Protein AF-A0A815THP3-F1 (afdb_monomer)

Mean predicted aligned error: 9.18 Å

Sequence (277 aa):
RDEYNTSTGNPQQVTVQRGFWFSSHEQWKYLYLPYQDIDLQKRLFISGEKVRVHHSARNRIPGLYASVASDAKVGTYQVDYYSACGIQQIAFQPVEHESVITPYASFPVIMANESIGLAWYLNMLQGPAMQNMYGSTEATNVNGLTISPVITWDSKITTVVAMLSSHLINVTRQILTRDQTYQRFFNITEYEWSRVFGSKPLLGEDLVWSLPSVKIPRSPNGLPDFTQCRNALTTTSSTTTSSTSGSTQPISLSALHKPSYITISILLFALFMLLLK

Solvent-accessible surface area (backbone atoms only — not comparable to full-atom values): 15289 Å² total; per-residue (Å²): 115,36,58,42,64,77,41,97,80,78,56,53,41,30,37,26,71,54,25,60,26,43,21,35,68,79,52,54,63,64,45,49,45,64,52,66,78,39,66,71,50,35,53,32,50,42,35,41,39,31,49,53,36,34,51,21,30,74,70,58,36,28,43,36,34,27,54,41,60,29,49,30,47,89,99,52,88,57,55,57,76,41,64,37,9,41,41,58,83,39,24,75,43,81,51,81,44,86,56,52,26,26,43,29,29,25,23,60,29,30,63,67,39,48,71,57,13,48,50,39,26,48,41,34,43,70,22,50,43,19,34,43,91,85,42,70,32,33,22,28,30,54,70,23,66,40,39,14,96,52,84,54,60,71,41,42,48,48,33,56,48,29,77,44,18,74,60,46,20,50,52,42,47,53,51,30,51,75,68,68,43,39,67,57,54,50,52,53,53,52,50,63,45,37,75,72,53,60,85,50,84,76,39,49,76,81,62,67,80,42,62,74,68,41,66,34,42,81,54,98,89,42,46,66,48,41,93,85,30,61,73,78,89,71,74,83,84,81,81,84,80,89,79,91,79,94,75,91,73,77,85,67,78,73,82,72,77,62,85,47,70,65,58,55,52,52,50,50,49,53,49,53,63,60,71,75,110

InterPro domains:
  IPR058773 Endo-beta-1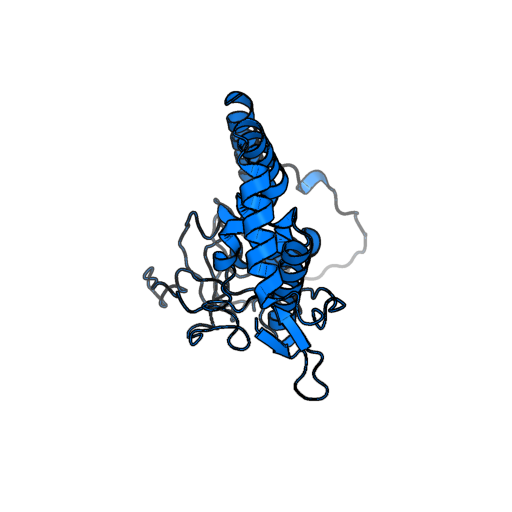,2-glucanase SGL [PF26157] (3-230)

Radius of gyration: 21.24 Å; Cα contacts (8 Å, |Δi|>4): 486; chains: 1; bounding box: 55×51×54 Å

Structure (mmCIF, N/CA/C/O backbone):
data_AF-A0A815THP3-F1
#
_entry.id   AF-A0A815THP3-F1
#
loop_
_atom_site.group_PDB
_atom_site.id
_atom_site.type_symbol
_atom_site.label_atom_id
_atom_site.label_alt_id
_atom_site.label_comp_id
_atom_site.label_asym_id
_atom_site.label_entity_id
_atom_site.label_seq_id
_atom_site.pdbx_PDB_ins_code
_atom_site.Cartn_x
_atom_site.Cartn_y
_atom_site.Cartn_z
_atom_site.occupancy
_atom_site.B_iso_or_equiv
_atom_site.auth_seq_id
_atom_site.auth_comp_id
_atom_site.auth_asym_id
_atom_site.auth_atom_id
_atom_site.pdbx_PDB_model_num
ATOM 1 N N . ARG A 1 1 ? -17.780 2.354 6.408 1.00 94.69 1 ARG A N 1
ATOM 2 C CA . ARG A 1 1 ? -17.592 0.911 6.650 1.00 94.69 1 ARG A CA 1
ATOM 3 C C . ARG A 1 1 ? -17.996 0.213 5.376 1.00 94.69 1 ARG A C 1
ATOM 5 O O . ARG A 1 1 ? -19.099 0.510 4.949 1.00 94.69 1 ARG A O 1
ATOM 12 N N . ASP A 1 2 ? -17.135 -0.648 4.847 1.00 96.00 2 ASP A N 1
ATOM 13 C CA . ASP A 1 2 ? -17.427 -1.513 3.700 1.00 96.00 2 ASP A CA 1
ATOM 14 C C . ASP A 1 2 ? -16.967 -2.942 4.007 1.00 96.00 2 ASP A C 1
ATOM 16 O O . ASP A 1 2 ? -16.212 -3.180 4.961 1.00 96.00 2 ASP A O 1
ATOM 20 N N . GLU A 1 3 ? -17.401 -3.883 3.175 1.00 95.75 3 GLU A N 1
ATOM 21 C CA . GLU A 1 3 ? -17.037 -5.288 3.247 1.00 95.75 3 GLU A CA 1
ATOM 22 C C . GLU A 1 3 ? -16.384 -5.765 1.937 1.00 95.75 3 GLU A C 1
ATOM 24 O O . GLU A 1 3 ? -16.947 -5.639 0.850 1.00 95.75 3 GLU A O 1
ATOM 29 N N . TYR A 1 4 ? -15.198 -6.364 2.046 1.00 96.00 4 TYR A N 1
ATOM 30 C CA . TYR A 1 4 ? -14.526 -7.050 0.942 1.00 96.00 4 TYR A CA 1
ATOM 31 C C . TYR A 1 4 ? -14.946 -8.524 0.896 1.00 96.00 4 TYR A C 1
ATOM 33 O O . TYR A 1 4 ? -14.837 -9.221 1.904 1.00 96.00 4 TYR A O 1
ATOM 41 N N . ASN A 1 5 ? -15.370 -9.032 -0.263 1.00 94.75 5 ASN A N 1
ATOM 42 C CA . ASN A 1 5 ? -15.741 -10.443 -0.436 1.00 94.75 5 ASN A CA 1
ATOM 43 C C . ASN A 1 5 ? -14.534 -11.265 -0.924 1.00 94.75 5 ASN A C 1
ATOM 45 O O . ASN A 1 5 ? -14.075 -11.113 -2.059 1.00 94.75 5 ASN A O 1
ATOM 49 N N . THR A 1 6 ? -14.054 -12.200 -0.102 1.00 87.94 6 THR A N 1
ATOM 50 C CA . THR A 1 6 ? -12.854 -13.013 -0.393 1.00 87.94 6 THR A CA 1
ATOM 51 C C . THR A 1 6 ? -13.058 -14.079 -1.469 1.00 87.94 6 THR A C 1
ATOM 53 O O . THR A 1 6 ? -12.077 -14.580 -2.017 1.00 87.94 6 THR A O 1
ATOM 56 N N . SER A 1 7 ? -14.303 -14.401 -1.837 1.00 80.44 7 SER A N 1
ATOM 57 C CA . SER A 1 7 ? -14.638 -15.323 -2.929 1.00 80.44 7 SER A CA 1
ATOM 58 C C . SER A 1 7 ? -15.890 -14.863 -3.694 1.00 80.44 7 SER A C 1
ATOM 60 O O . SER A 1 7 ? -16.647 -14.027 -3.208 1.00 80.44 7 SER A O 1
ATOM 62 N N . THR A 1 8 ? -16.091 -15.374 -4.913 1.00 58.56 8 THR A N 1
ATOM 63 C CA . THR A 1 8 ? -17.316 -15.167 -5.717 1.00 58.56 8 THR A CA 1
ATOM 64 C C . THR A 1 8 ? -18.402 -16.214 -5.433 1.00 58.56 8 THR A C 1
ATOM 66 O O . THR A 1 8 ? -19.498 -16.091 -5.964 1.00 58.56 8 THR A O 1
ATOM 69 N N . GLY A 1 9 ? -18.102 -17.244 -4.629 1.00 58.75 9 GLY A N 1
ATOM 70 C CA . GLY A 1 9 ? -18.991 -18.385 -4.381 1.00 58.75 9 GLY A CA 1
ATOM 71 C C . GLY A 1 9 ? -19.569 -18.390 -2.969 1.00 58.75 9 GLY A C 1
ATOM 72 O O . GLY A 1 9 ? -20.741 -18.087 -2.785 1.00 58.75 9 GLY A O 1
ATOM 73 N N . ASN A 1 10 ? -18.737 -18.716 -1.973 1.00 56.53 10 ASN A N 1
ATOM 74 C CA . ASN A 1 10 ? -19.106 -18.673 -0.555 1.00 56.53 10 ASN A CA 1
ATOM 75 C C . ASN A 1 10 ? -18.316 -17.526 0.108 1.00 56.53 10 ASN A C 1
ATOM 77 O O . ASN A 1 10 ? -17.178 -17.735 0.546 1.00 56.53 10 ASN A O 1
ATOM 81 N N . PRO A 1 11 ? -18.807 -16.276 0.029 1.00 68.38 11 PRO A N 1
ATOM 82 C CA . PRO A 1 11 ? -18.016 -15.105 0.380 1.00 68.38 11 PRO A CA 1
ATOM 83 C C . PRO A 1 11 ? -17.804 -15.039 1.894 1.00 68.38 11 PRO A C 1
ATOM 85 O O . PRO A 1 11 ? -18.738 -14.785 2.650 1.00 68.38 11 PRO A O 1
ATOM 88 N N . GLN A 1 12 ? -16.558 -15.203 2.342 1.00 86.31 12 GLN A N 1
ATOM 89 C CA . GLN A 1 12 ? -16.162 -14.650 3.633 1.00 86.31 12 GLN A CA 1
ATOM 90 C C . GLN A 1 12 ? -16.001 -13.144 3.424 1.00 86.31 12 GLN A C 1
ATOM 92 O O . GLN A 1 12 ? -15.306 -12.697 2.508 1.00 86.31 12 GLN A O 1
ATOM 97 N N . GLN A 1 13 ? -16.709 -12.361 4.227 1.00 94.94 13 GLN A N 1
ATOM 98 C CA . GLN A 1 13 ? -16.640 -10.908 4.175 1.00 94.94 13 GLN A CA 1
ATOM 99 C C . GLN A 1 13 ? -15.583 -10.418 5.154 1.00 94.94 13 GLN A C 1
ATOM 101 O O . GLN A 1 13 ? -15.524 -10.900 6.283 1.00 94.94 13 GLN A O 1
ATOM 106 N N . VAL A 1 14 ? -14.777 -9.447 4.737 1.00 97.25 14 VAL A N 1
ATOM 107 C CA . VAL A 1 14 ? -13.814 -8.771 5.609 1.00 97.25 14 VAL A CA 1
ATOM 108 C C . VAL A 1 14 ? -14.233 -7.324 5.773 1.00 97.25 14 VAL A C 1
ATOM 110 O O . VAL A 1 14 ? -14.359 -6.596 4.790 1.00 97.25 14 VAL A O 1
ATOM 113 N N . THR A 1 15 ? -14.466 -6.900 7.011 1.00 98.19 15 THR A N 1
ATOM 114 C CA . THR A 1 15 ? -14.832 -5.513 7.309 1.00 98.19 15 THR A CA 1
ATOM 115 C C . THR A 1 15 ? -13.609 -4.603 7.236 1.00 98.19 15 THR A C 1
ATOM 117 O O . THR A 1 15 ? -12.600 -4.863 7.888 1.00 98.19 15 THR A O 1
ATOM 120 N N . VAL A 1 16 ? -13.718 -3.496 6.496 1.00 98.25 16 VAL A N 1
ATOM 121 C CA . VAL A 1 16 ? -12.630 -2.523 6.310 1.00 98.25 16 VAL A CA 1
ATOM 122 C C . VAL A 1 16 ? -13.114 -1.068 6.391 1.00 98.25 16 VAL A C 1
ATOM 124 O O . VAL A 1 16 ? -14.311 -0.759 6.295 1.00 98.25 16 VAL A O 1
ATOM 127 N N . GLN A 1 17 ? -12.166 -0.136 6.544 1.00 98.31 17 GLN A N 1
ATOM 128 C CA . GLN A 1 17 ? -12.407 1.271 6.220 1.00 98.31 17 GLN A CA 1
ATOM 129 C C . GLN A 1 17 ? -12.530 1.402 4.697 1.00 98.31 17 GLN A C 1
ATOM 131 O O . GLN A 1 17 ? -11.568 1.122 3.992 1.00 98.31 17 GLN A O 1
ATOM 136 N N . ARG A 1 18 ? -13.686 1.859 4.194 1.00 98.44 18 ARG A N 1
ATOM 137 C CA . ARG A 1 18 ? -13.828 2.232 2.779 1.00 98.44 18 ARG A CA 1
ATOM 138 C C . ARG A 1 18 ? -12.774 3.283 2.424 1.00 98.44 18 ARG A C 1
ATOM 140 O O . ARG A 1 18 ? -12.666 4.290 3.131 1.00 98.44 18 ARG A O 1
ATOM 147 N N . GLY A 1 19 ? -12.018 3.032 1.362 1.00 98.50 19 GLY A N 1
ATOM 148 C CA . GLY A 1 19 ? -11.039 3.972 0.828 1.00 98.50 19 GLY A CA 1
ATOM 149 C C . GLY A 1 19 ? -11.670 4.955 -0.151 1.00 98.50 19 GLY A C 1
ATOM 150 O O . GLY A 1 19 ? -12.814 4.782 -0.571 1.00 98.50 19 GLY A O 1
ATOM 151 N N . PHE A 1 20 ? -10.925 5.982 -0.545 1.00 98.50 20 PHE A N 1
ATOM 152 C CA . PHE A 1 20 ? -11.294 6.804 -1.693 1.00 98.50 20 PHE A CA 1
ATOM 153 C C . PHE A 1 20 ? -11.140 5.976 -2.974 1.00 98.50 20 PHE A C 1
ATOM 155 O O . PHE A 1 20 ? -12.144 5.654 -3.598 1.00 98.50 20 PHE A O 1
ATOM 162 N N . TRP A 1 21 ? -9.929 5.493 -3.254 1.00 98.69 21 TRP A N 1
ATOM 163 C CA . TRP A 1 21 ? -9.656 4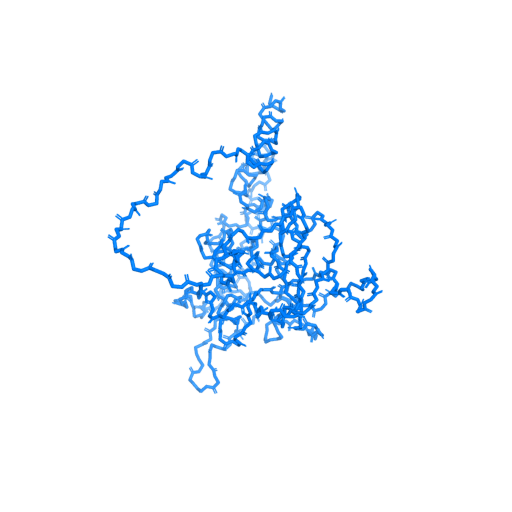.386 -4.182 1.00 98.69 21 TRP A CA 1
ATOM 164 C C . TRP A 1 21 ? -9.187 3.123 -3.457 1.00 98.69 21 TRP A C 1
ATOM 166 O O . TRP A 1 21 ? -9.027 2.075 -4.074 1.00 98.69 21 TRP A O 1
ATOM 176 N N . PHE A 1 22 ? -8.959 3.214 -2.142 1.00 98.75 22 PHE A N 1
ATOM 177 C CA . PHE A 1 22 ? -8.227 2.220 -1.358 1.00 98.75 22 PHE A CA 1
ATOM 178 C C . PHE A 1 22 ? -6.743 2.124 -1.767 1.00 98.75 22 PHE A C 1
ATOM 180 O O . PHE A 1 22 ? -6.074 1.105 -1.567 1.00 98.75 22 PHE A O 1
ATOM 187 N N . SER A 1 23 ? -6.207 3.223 -2.304 1.00 98.81 23 SER A N 1
ATOM 188 C CA . SER A 1 23 ? -4.777 3.401 -2.551 1.00 98.81 23 SER A CA 1
ATOM 189 C C . SER A 1 23 ? -4.000 3.279 -1.238 1.00 98.81 23 SER A C 1
ATOM 191 O O . SER A 1 23 ? -4.446 3.771 -0.197 1.00 98.81 23 SER A O 1
ATOM 193 N N . SER A 1 24 ? -2.808 2.674 -1.263 1.00 98.81 24 SER A N 1
ATOM 194 C CA . SER A 1 24 ? -1.974 2.592 -0.055 1.00 98.81 24 SER A CA 1
ATOM 195 C C . SER A 1 24 ? -1.646 3.968 0.534 1.00 98.81 24 SER A C 1
ATOM 197 O O . SER A 1 24 ? -1.557 4.078 1.755 1.00 98.81 24 SER A O 1
ATOM 199 N N . HIS A 1 25 ? -1.541 5.029 -0.284 1.00 98.12 25 HIS A N 1
ATOM 200 C CA . HIS A 1 25 ? -1.255 6.390 0.204 1.00 98.12 25 HIS A CA 1
ATOM 201 C C . HIS A 1 25 ? -2.302 6.893 1.215 1.00 98.12 25 HIS A C 1
ATOM 203 O O . HIS A 1 25 ? -1.993 7.711 2.075 1.00 98.12 25 HIS A O 1
ATOM 209 N N . GLU A 1 26 ? -3.532 6.375 1.178 1.00 98.69 26 GLU A N 1
ATOM 210 C CA . GLU A 1 26 ? -4.608 6.783 2.089 1.00 98.69 26 GLU A CA 1
ATOM 211 C C . GLU A 1 26 ? -4.338 6.361 3.548 1.00 98.69 26 GLU A C 1
ATOM 213 O O . GLU A 1 26 ? -4.981 6.846 4.481 1.00 98.69 26 GLU A O 1
ATOM 218 N N . GLN A 1 27 ? -3.352 5.482 3.763 1.00 98.44 27 GLN A N 1
ATOM 219 C CA . GLN A 1 27 ? -2.921 5.022 5.082 1.00 98.44 27 GLN A CA 1
ATOM 220 C C . GLN A 1 27 ? -1.842 5.915 5.721 1.00 98.44 27 GLN A C 1
ATOM 222 O O . GLN A 1 27 ? -1.378 5.623 6.823 1.00 98.44 27 GLN A O 1
ATOM 227 N N . TRP A 1 28 ? -1.454 7.026 5.085 1.00 97.69 28 TRP A N 1
ATOM 228 C CA . TRP A 1 28 ? -0.342 7.876 5.536 1.00 97.69 28 TRP A CA 1
ATOM 229 C C . TRP A 1 28 ? -0.469 8.349 6.991 1.00 97.69 28 TRP A C 1
ATOM 231 O O . TRP A 1 28 ? 0.523 8.439 7.712 1.00 97.69 28 TRP A O 1
ATOM 241 N N . LYS A 1 29 ? -1.695 8.593 7.474 1.00 96.56 29 LYS A N 1
ATOM 242 C CA . LYS A 1 29 ? -1.955 9.031 8.860 1.00 96.56 29 LYS A CA 1
ATOM 243 C C . LYS A 1 29 ? -1.341 8.102 9.919 1.00 96.56 29 LYS A C 1
ATOM 245 O O . LYS A 1 29 ? -0.955 8.573 10.989 1.00 96.56 29 LYS A O 1
ATOM 250 N N . TYR A 1 30 ? -1.227 6.803 9.620 1.00 97.50 30 TYR A N 1
ATOM 251 C CA . TYR A 1 30 ? -0.670 5.811 10.537 1.00 97.50 30 TYR A CA 1
ATOM 252 C C . TYR A 1 30 ? 0.853 5.944 10.698 1.00 97.50 30 TYR A C 1
ATOM 254 O O . TYR A 1 30 ? 1.390 5.388 11.649 1.00 97.50 30 TYR A O 1
ATOM 262 N N . LEU A 1 31 ? 1.552 6.681 9.821 1.00 96.81 31 LEU A N 1
ATOM 263 C CA . LEU A 1 31 ? 3.003 6.902 9.913 1.00 96.81 31 LEU A CA 1
ATOM 264 C C . LEU A 1 31 ? 3.397 7.835 11.061 1.00 96.81 31 LEU A C 1
ATOM 266 O O . LEU A 1 31 ? 4.509 7.725 11.576 1.00 96.81 31 LEU A O 1
ATOM 270 N N . TYR A 1 32 ? 2.510 8.755 11.451 1.00 93.62 32 TYR A N 1
ATOM 271 C CA . TYR A 1 32 ? 2.873 9.850 12.353 1.00 93.62 32 TYR A CA 1
ATOM 272 C C . TYR A 1 32 ? 2.102 9.856 13.659 1.00 93.62 32 TYR A C 1
ATOM 274 O O . TYR A 1 32 ? 2.681 10.172 14.693 1.00 93.62 32 TYR A O 1
ATOM 282 N N . LEU A 1 33 ? 0.809 9.535 13.629 1.00 97.19 33 LEU A N 1
ATOM 283 C CA . LEU A 1 33 ? -0.044 9.598 14.812 1.00 97.19 33 LEU A CA 1
ATOM 284 C C . LEU A 1 33 ? -0.276 8.198 15.395 1.00 97.19 33 LEU A C 1
ATOM 286 O O . LEU A 1 33 ? -0.348 7.226 14.638 1.00 97.19 33 LEU A O 1
ATOM 290 N N . PRO A 1 34 ? -0.455 8.079 16.725 1.00 97.75 34 PRO A N 1
ATOM 291 C CA . PRO A 1 34 ? -0.604 6.797 17.410 1.00 97.75 34 PRO A CA 1
ATOM 292 C C . PRO A 1 34 ? -1.997 6.168 17.223 1.00 97.75 34 PRO A C 1
ATOM 294 O O . PRO A 1 34 ? -2.610 5.685 18.167 1.00 97.75 34 PRO A O 1
ATOM 297 N N . TYR A 1 35 ? -2.522 6.136 15.993 1.00 98.31 35 TYR A N 1
ATOM 298 C CA . TYR A 1 35 ? -3.818 5.519 15.685 1.00 98.31 35 TYR A CA 1
ATOM 299 C C . TYR A 1 35 ? -3.870 4.044 16.097 1.00 98.31 35 TYR A C 1
ATOM 301 O O . TYR A 1 35 ? -4.918 3.573 16.517 1.00 98.31 35 TYR A O 1
ATOM 309 N N . GLN A 1 36 ? -2.749 3.322 16.002 1.00 97.19 36 GLN A N 1
ATOM 310 C CA . GLN A 1 36 ? -2.677 1.903 16.368 1.00 97.19 36 GLN A CA 1
ATOM 311 C C . GLN A 1 36 ? -2.673 1.645 17.886 1.00 97.19 36 GLN A C 1
ATOM 313 O O . GLN A 1 36 ? -2.744 0.484 18.286 1.00 97.19 36 GLN A O 1
ATOM 318 N N . ASP A 1 37 ? -2.625 2.687 18.725 1.00 97.88 37 ASP A N 1
ATOM 319 C CA . ASP A 1 37 ? -2.808 2.543 20.177 1.00 97.88 37 ASP A CA 1
ATOM 320 C C . ASP A 1 37 ? -4.281 2.248 20.528 1.00 97.88 37 ASP A C 1
ATOM 322 O O . ASP A 1 37 ? -4.577 1.766 21.617 1.00 97.88 37 ASP A O 1
ATOM 326 N N . ILE A 1 38 ? -5.207 2.497 19.594 1.00 98.44 38 ILE A N 1
ATOM 327 C CA . ILE A 1 38 ? -6.639 2.207 19.724 1.00 98.44 38 ILE A CA 1
ATOM 328 C C . ILE A 1 38 ? -6.919 0.842 19.082 1.00 98.44 38 ILE A C 1
ATOM 330 O O . ILE A 1 38 ? -6.719 0.666 17.879 1.00 98.44 38 ILE A O 1
ATOM 334 N N . ASP A 1 39 ? -7.423 -0.123 19.858 1.00 98.06 39 ASP A N 1
ATOM 335 C CA . ASP A 1 39 ? -7.606 -1.517 19.408 1.00 98.06 39 ASP A CA 1
ATOM 336 C C . ASP A 1 39 ? -8.436 -1.626 18.117 1.00 98.06 39 ASP A C 1
ATOM 338 O O . ASP A 1 39 ? -8.015 -2.246 17.137 1.00 98.06 39 ASP A O 1
ATOM 342 N N . LEU A 1 40 ? -9.577 -0.932 18.071 1.00 98.00 40 LEU A N 1
ATOM 343 C CA . LEU A 1 40 ? -10.467 -0.920 16.910 1.00 98.00 40 LEU A CA 1
ATOM 344 C C . LEU A 1 40 ? -9.761 -0.424 15.636 1.00 98.00 40 LEU A C 1
ATOM 346 O O . LEU A 1 40 ? -9.930 -1.004 14.564 1.00 98.00 40 LEU A O 1
ATOM 350 N N . GLN A 1 41 ? -8.942 0.625 15.748 1.00 98.19 41 GLN A N 1
ATOM 351 C CA . GLN A 1 41 ? -8.157 1.149 14.627 1.00 98.19 41 GLN A CA 1
ATOM 352 C C . GLN A 1 41 ? -7.128 0.145 14.146 1.00 98.19 41 GLN A C 1
ATOM 354 O O . GLN A 1 41 ? -7.006 -0.084 12.946 1.00 98.19 41 GLN A O 1
ATOM 359 N N . LYS A 1 42 ? -6.386 -0.446 15.084 1.00 98.25 42 LYS A N 1
ATOM 360 C CA . LYS A 1 42 ? -5.348 -1.426 14.785 1.00 98.25 42 LYS A CA 1
ATOM 361 C C . LYS A 1 42 ? -5.932 -2.625 14.040 1.00 98.25 42 LYS A C 1
ATOM 363 O O . LYS A 1 42 ? -5.383 -3.038 13.022 1.00 98.25 42 LYS A O 1
ATOM 368 N N . ARG A 1 43 ? -7.075 -3.139 14.498 1.00 98.38 43 ARG A N 1
ATOM 369 C CA . ARG A 1 43 ? -7.787 -4.262 13.870 1.00 98.38 43 ARG A CA 1
ATOM 370 C C . ARG A 1 43 ? -8.302 -3.927 12.473 1.00 98.38 43 ARG A C 1
ATOM 372 O O . ARG A 1 43 ? -8.118 -4.724 11.552 1.00 98.38 43 ARG A O 1
ATOM 379 N N . LEU A 1 44 ? -8.886 -2.742 12.284 1.00 98.25 44 LEU A N 1
ATOM 380 C CA . LEU A 1 44 ? -9.362 -2.281 10.973 1.00 98.25 44 LEU A CA 1
ATOM 381 C C . LEU A 1 44 ? -8.214 -2.036 9.989 1.00 98.25 44 LEU A C 1
ATOM 383 O O . LEU A 1 44 ? -8.324 -2.425 8.828 1.00 98.25 44 LEU A O 1
ATOM 387 N N . PHE A 1 45 ? -7.111 -1.450 10.457 1.00 98.62 45 PHE A N 1
ATOM 388 C CA . PHE A 1 45 ? -5.897 -1.261 9.668 1.00 98.62 45 PHE A CA 1
ATOM 389 C C . PHE A 1 45 ? -5.329 -2.610 9.211 1.00 98.62 45 PHE A C 1
ATOM 391 O O . PHE A 1 45 ? -5.192 -2.844 8.014 1.00 98.62 45 PHE A O 1
ATOM 398 N N . ILE A 1 46 ? -5.114 -3.551 10.139 1.00 98.69 46 ILE A N 1
ATOM 399 C CA . ILE A 1 46 ? -4.629 -4.903 9.818 1.00 98.69 46 ILE A CA 1
ATOM 400 C C . ILE A 1 46 ? -5.567 -5.621 8.839 1.00 98.69 46 ILE A C 1
ATOM 402 O O . ILE A 1 46 ? -5.097 -6.247 7.891 1.00 98.69 46 ILE A O 1
ATOM 406 N N . SER A 1 47 ? -6.884 -5.525 9.037 1.00 98.31 47 SER A N 1
ATOM 407 C CA . SER A 1 47 ? -7.869 -6.140 8.138 1.00 98.31 47 SER A CA 1
ATOM 408 C C . SER A 1 47 ? -7.793 -5.550 6.728 1.00 98.31 47 SER A C 1
ATOM 410 O O . SER A 1 47 ? -7.796 -6.298 5.750 1.00 98.31 47 SER A O 1
ATOM 412 N N . GLY A 1 48 ? -7.644 -4.227 6.613 1.00 98.56 48 GLY A N 1
ATOM 413 C CA . GLY A 1 48 ? -7.437 -3.550 5.333 1.00 98.56 48 GLY A CA 1
ATOM 414 C C . GLY A 1 48 ? -6.172 -4.018 4.611 1.00 98.56 48 GLY A C 1
ATOM 415 O O . GLY A 1 48 ? -6.212 -4.305 3.415 1.00 98.56 48 GLY A O 1
ATOM 416 N N . GLU A 1 49 ? -5.071 -4.191 5.339 1.00 98.81 49 GLU A N 1
ATOM 417 C CA . GLU A 1 49 ? -3.804 -4.637 4.755 1.00 98.81 49 GLU A CA 1
ATOM 418 C C . GLU A 1 49 ? -3.806 -6.124 4.378 1.00 98.81 49 GLU A C 1
ATOM 420 O O . GLU A 1 49 ? -3.250 -6.495 3.342 1.00 98.81 49 GLU A O 1
ATOM 425 N N . LYS A 1 50 ? -4.509 -6.975 5.137 1.00 98.69 50 LYS A N 1
ATOM 426 C CA . LYS A 1 50 ? -4.788 -8.363 4.735 1.00 98.69 50 LYS A CA 1
ATOM 427 C C . LYS A 1 50 ? -5.580 -8.408 3.431 1.00 98.69 50 LYS A C 1
ATOM 429 O O . LYS A 1 50 ? -5.217 -9.161 2.529 1.00 98.69 50 LYS A O 1
ATOM 434 N N . VAL A 1 51 ? -6.622 -7.583 3.309 1.00 98.56 51 VAL A N 1
ATOM 435 C CA . VAL A 1 51 ? -7.405 -7.462 2.072 1.00 98.56 51 VAL A CA 1
ATOM 436 C C . VAL A 1 51 ? -6.535 -6.982 0.915 1.00 98.56 51 VAL A C 1
ATOM 438 O O . VAL A 1 51 ? -6.614 -7.566 -0.163 1.00 98.56 51 VAL A O 1
ATOM 441 N N . ARG A 1 52 ? -5.657 -5.993 1.134 1.00 98.75 52 ARG A N 1
ATOM 442 C CA . ARG A 1 52 ? -4.748 -5.465 0.107 1.00 98.75 52 ARG A CA 1
ATOM 443 C C . ARG A 1 52 ? -3.901 -6.564 -0.528 1.00 98.75 52 ARG A C 1
ATOM 445 O O . ARG A 1 52 ? -3.911 -6.731 -1.745 1.00 98.75 52 ARG A O 1
ATOM 452 N N . VAL A 1 53 ? -3.206 -7.350 0.294 1.00 98.81 53 VAL A N 1
ATOM 453 C CA . VAL A 1 53 ? -2.344 -8.427 -0.216 1.00 98.81 53 VAL A CA 1
ATOM 454 C C . VAL A 1 53 ? -3.142 -9.611 -0.754 1.00 98.81 53 VAL A C 1
ATOM 456 O O . VAL A 1 53 ? -2.737 -10.237 -1.733 1.00 98.81 53 VAL A O 1
ATOM 459 N N . HIS A 1 54 ? -4.290 -9.918 -0.146 1.00 98.38 54 HIS A N 1
ATOM 460 C CA . HIS A 1 54 ? -5.161 -10.995 -0.601 1.00 98.38 54 HIS A CA 1
ATOM 461 C C . HIS A 1 54 ? -5.754 -10.693 -1.979 1.00 98.38 54 HIS A C 1
ATOM 463 O O . HIS A 1 54 ? -5.779 -11.569 -2.843 1.00 98.38 54 HIS A O 1
ATOM 469 N N . HI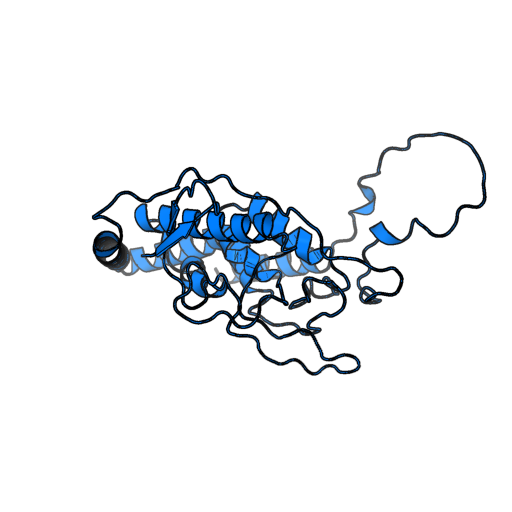S A 1 55 ? -6.183 -9.451 -2.207 1.00 98.06 55 HIS A N 1
ATOM 470 C CA . HIS A 1 55 ? -6.691 -8.991 -3.492 1.00 98.06 55 HIS A CA 1
ATOM 471 C C . HIS A 1 55 ? -5.656 -9.191 -4.602 1.00 98.06 55 HIS A C 1
ATOM 473 O O . HIS A 1 55 ? -5.953 -9.851 -5.600 1.00 98.06 55 HIS A O 1
ATOM 479 N N . SER A 1 56 ? -4.425 -8.709 -4.406 1.00 98.69 56 SER A N 1
ATOM 480 C CA . SER A 1 56 ? -3.364 -8.886 -5.400 1.00 98.69 56 SER A CA 1
ATOM 481 C C . SER A 1 56 ? -3.011 -10.354 -5.627 1.00 98.69 56 SER A C 1
ATOM 483 O O . SER A 1 56 ? -2.906 -10.793 -6.772 1.00 98.69 56 SER A O 1
ATOM 485 N N . ALA A 1 57 ? -2.891 -11.153 -4.561 1.00 98.31 57 ALA A N 1
ATOM 486 C CA . ALA A 1 57 ? -2.579 -12.575 -4.688 1.00 98.31 57 ALA A CA 1
ATOM 487 C C . ALA A 1 57 ? -3.659 -13.340 -5.469 1.00 98.31 57 ALA A C 1
ATOM 489 O O . ALA A 1 57 ? -3.337 -14.121 -6.370 1.00 98.31 57 ALA A O 1
ATOM 490 N N . ARG A 1 58 ? -4.936 -13.095 -5.154 1.00 96.00 58 ARG A N 1
ATOM 491 C CA . ARG A 1 58 ? -6.085 -13.748 -5.790 1.00 96.00 58 ARG A CA 1
ATOM 492 C C . ARG A 1 58 ? -6.213 -13.379 -7.264 1.00 96.00 58 ARG A C 1
ATOM 494 O O . ARG A 1 58 ? -6.438 -14.260 -8.089 1.00 96.00 58 ARG A O 1
ATOM 501 N N . ASN A 1 59 ? -6.047 -12.102 -7.591 1.00 97.19 59 ASN A N 1
ATOM 502 C CA . ASN A 1 59 ? -6.182 -11.601 -8.958 1.00 97.19 59 ASN A CA 1
ATOM 503 C C . ASN A 1 59 ? -4.889 -11.732 -9.777 1.00 97.19 59 ASN A C 1
ATOM 505 O O . ASN A 1 59 ? -4.829 -11.254 -10.904 1.00 97.19 59 ASN A O 1
ATOM 509 N N . ARG A 1 60 ? -3.864 -12.412 -9.237 1.00 97.81 60 ARG A N 1
ATOM 510 C CA . ARG A 1 60 ? -2.562 -12.616 -9.893 1.00 97.81 60 ARG A CA 1
ATOM 511 C C . ARG A 1 60 ? -1.918 -11.289 -10.317 1.00 97.81 60 ARG A C 1
ATOM 513 O O . ARG A 1 60 ? -1.362 -11.183 -11.408 1.00 97.81 60 ARG A O 1
ATOM 520 N N . ILE A 1 61 ? -1.975 -10.292 -9.439 1.00 98.62 61 ILE A N 1
ATOM 521 C CA . ILE A 1 61 ? -1.303 -9.003 -9.610 1.00 98.62 61 ILE A CA 1
ATOM 522 C C . ILE A 1 61 ? 0.082 -9.113 -8.952 1.00 98.62 61 ILE A C 1
ATOM 524 O O . ILE A 1 61 ? 0.165 -9.423 -7.761 1.00 98.62 61 ILE A O 1
ATOM 528 N N . PRO A 1 62 ? 1.190 -8.861 -9.675 1.00 98.62 62 PRO A N 1
ATOM 529 C CA . PRO A 1 62 ? 2.549 -9.046 -9.155 1.00 98.62 62 PRO A CA 1
ATOM 530 C C . PRO A 1 62 ? 3.037 -7.895 -8.255 1.00 98.62 62 PRO A C 1
ATOM 532 O O . PRO A 1 62 ? 4.237 -7.725 -8.041 1.00 98.62 62 PRO A O 1
ATOM 535 N N . GLY A 1 63 ? 2.122 -7.098 -7.711 1.00 98.75 63 GLY A N 1
ATOM 536 C CA . GLY A 1 63 ? 2.421 -5.956 -6.860 1.00 98.75 63 GLY A CA 1
ATOM 537 C C . GLY A 1 63 ? 1.176 -5.408 -6.180 1.00 98.75 63 GLY A C 1
ATOM 538 O O . GLY A 1 63 ? 0.146 -6.078 -6.111 1.00 98.75 63 GLY A O 1
ATOM 539 N N . LEU A 1 64 ? 1.289 -4.189 -5.665 1.00 98.88 64 LEU A N 1
ATOM 540 C CA . LEU A 1 64 ? 0.233 -3.507 -4.923 1.00 98.88 64 LEU A CA 1
ATOM 541 C C . LEU A 1 64 ? -0.044 -2.131 -5.549 1.00 98.88 64 LEU A C 1
ATOM 543 O O . LEU A 1 64 ? 0.835 -1.542 -6.187 1.00 98.88 64 LEU A O 1
ATOM 547 N N . TYR A 1 65 ? -1.263 -1.629 -5.352 1.00 98.88 65 TYR A N 1
ATOM 548 C CA . TYR A 1 65 ? -1.728 -0.374 -5.938 1.00 98.88 65 TYR A CA 1
ATOM 549 C C . TYR A 1 65 ? -1.624 0.806 -4.981 1.00 98.88 65 TYR A C 1
ATOM 551 O O . TYR A 1 65 ? -1.998 0.723 -3.807 1.00 98.88 65 TYR A O 1
ATOM 559 N N . ALA A 1 66 ? -1.177 1.929 -5.530 1.00 98.75 66 ALA A N 1
ATOM 560 C CA . ALA A 1 66 ? -1.292 3.242 -4.928 1.00 98.75 66 ALA A CA 1
ATOM 561 C C . ALA A 1 66 ? -1.159 4.318 -6.014 1.00 98.75 66 ALA A C 1
ATOM 563 O O . ALA A 1 66 ? -0.643 4.036 -7.097 1.00 98.75 66 ALA A O 1
ATOM 564 N N . SER A 1 67 ? -1.625 5.533 -5.732 1.00 98.56 67 SER A N 1
ATOM 565 C CA . SER A 1 67 ? -1.495 6.675 -6.649 1.00 98.56 67 SER A CA 1
ATOM 566 C C . SER A 1 67 ? -0.028 6.940 -6.988 1.00 98.56 67 SER A C 1
ATOM 568 O O . SER A 1 67 ? 0.807 6.997 -6.086 1.00 98.56 67 SER A O 1
ATOM 570 N N . VAL A 1 68 ? 0.318 7.059 -8.265 1.00 98.19 68 VAL A N 1
ATOM 571 C CA . VAL A 1 68 ? 1.724 7.032 -8.691 1.00 98.19 68 VAL A CA 1
ATOM 572 C C . VAL A 1 68 ? 1.908 7.674 -10.063 1.00 98.19 68 VAL A C 1
ATOM 574 O O . VAL A 1 68 ? 0.948 7.793 -10.823 1.00 98.19 68 VAL A O 1
ATOM 577 N N . ALA A 1 69 ? 3.132 8.074 -10.412 1.00 97.50 69 ALA A N 1
ATOM 578 C CA . ALA A 1 69 ? 3.427 8.401 -11.805 1.00 97.50 69 ALA A CA 1
ATOM 579 C C . ALA A 1 69 ? 3.262 7.155 -12.698 1.00 97.50 69 ALA A C 1
ATOM 581 O O . ALA A 1 69 ? 3.692 6.054 -12.340 1.00 97.50 69 ALA A O 1
ATOM 582 N N . SER A 1 70 ? 2.639 7.328 -13.864 1.00 95.25 70 SER A N 1
ATOM 583 C CA . SER A 1 70 ? 2.415 6.254 -14.831 1.00 95.25 70 SER A CA 1
ATOM 584 C C . SER A 1 70 ? 3.737 5.675 -15.324 1.00 95.25 70 SER A C 1
ATOM 586 O O . SER A 1 70 ? 4.796 6.302 -15.218 1.00 95.25 70 SER A O 1
ATOM 588 N N . ASP A 1 71 ? 3.682 4.497 -15.940 1.00 92.81 71 ASP A N 1
ATOM 589 C CA . ASP A 1 71 ? 4.784 4.044 -16.771 1.00 92.81 71 ASP A CA 1
ATOM 590 C C . ASP A 1 71 ? 5.002 4.994 -17.964 1.00 92.81 71 ASP A C 1
ATOM 592 O O . ASP A 1 71 ? 4.076 5.662 -18.436 1.00 92.81 71 ASP A O 1
ATOM 596 N N . ALA A 1 72 ? 6.253 5.111 -18.411 1.00 92.81 72 ALA A N 1
ATOM 597 C CA . ALA A 1 72 ? 6.618 6.011 -19.494 1.00 92.81 72 ALA A CA 1
ATOM 598 C C . ALA A 1 72 ? 6.089 5.506 -20.840 1.00 92.81 72 ALA A C 1
ATOM 600 O O . ALA A 1 72 ? 6.181 4.317 -21.159 1.00 92.81 72 ALA A O 1
ATOM 601 N N . LYS A 1 73 ? 5.602 6.433 -21.674 1.00 86.25 73 LYS A N 1
ATOM 602 C CA . LYS A 1 73 ? 5.186 6.113 -23.049 1.00 86.25 73 LYS A CA 1
ATOM 603 C C . LYS A 1 73 ? 6.392 5.601 -23.836 1.00 86.25 73 LYS A C 1
ATOM 605 O O . LYS A 1 73 ? 7.471 6.193 -23.762 1.00 86.25 73 LYS A O 1
ATOM 610 N N . VAL A 1 74 ? 6.201 4.522 -24.599 1.00 77.56 74 VAL A N 1
ATOM 611 C CA . VAL A 1 74 ? 7.267 3.851 -25.364 1.00 77.56 74 VAL A CA 1
ATOM 612 C C . VAL A 1 74 ? 8.057 4.863 -26.200 1.00 77.56 74 VAL A C 1
ATOM 614 O O . VAL A 1 74 ? 7.480 5.637 -26.958 1.00 77.56 74 VAL A O 1
ATOM 617 N N . GLY A 1 75 ? 9.384 4.852 -26.054 1.00 78.31 75 GLY A N 1
ATOM 618 C CA . GLY A 1 75 ? 10.281 5.765 -26.770 1.00 78.31 75 GLY A CA 1
ATOM 619 C C . GLY A 1 75 ? 10.358 7.183 -26.192 1.00 78.31 75 GLY A C 1
ATOM 620 O O . GLY A 1 75 ? 10.990 8.043 -26.800 1.00 78.31 75 GLY A O 1
ATOM 621 N N . THR A 1 76 ? 9.751 7.443 -25.031 1.00 84.94 76 THR A N 1
ATOM 622 C CA . THR A 1 76 ? 9.774 8.751 -24.359 1.00 84.94 76 THR A CA 1
ATOM 623 C C . THR A 1 76 ? 10.113 8.620 -22.869 1.00 84.94 76 THR A C 1
ATOM 625 O O . THR A 1 76 ? 10.121 7.524 -22.314 1.00 84.94 76 THR A O 1
ATOM 628 N N . TYR A 1 77 ? 10.337 9.760 -22.210 1.00 84.81 77 TYR A N 1
ATOM 629 C CA . TYR A 1 77 ? 10.413 9.876 -20.745 1.00 84.81 77 TYR A CA 1
ATOM 630 C C . TYR A 1 77 ? 9.182 10.571 -20.147 1.00 84.81 77 TYR A C 1
ATOM 632 O O . TYR A 1 77 ? 9.213 11.023 -19.006 1.00 84.81 77 TYR A O 1
ATOM 640 N N . GLN A 1 78 ? 8.110 10.713 -20.930 1.00 90.19 78 GLN A N 1
ATOM 641 C CA . GLN A 1 78 ? 6.890 11.362 -20.471 1.00 90.19 78 GLN A CA 1
ATOM 642 C C . GLN A 1 78 ? 6.066 10.377 -19.648 1.00 90.19 78 GLN A C 1
ATOM 644 O O . GLN A 1 78 ? 5.755 9.278 -20.116 1.00 90.19 78 GLN A O 1
ATOM 649 N N . VAL A 1 79 ? 5.708 10.807 -18.444 1.00 93.50 79 VAL A N 1
ATOM 650 C CA . VAL A 1 79 ? 4.838 10.092 -17.512 1.00 93.50 79 VAL A CA 1
ATOM 651 C C . VAL A 1 79 ? 3.647 10.985 -17.185 1.00 93.50 79 VAL A C 1
ATOM 653 O O . VAL A 1 79 ? 3.803 12.196 -17.018 1.00 93.50 79 VAL A O 1
ATOM 656 N N . ASP A 1 80 ? 2.466 10.386 -17.122 1.00 95.19 80 ASP A N 1
ATOM 657 C CA . ASP A 1 80 ? 1.264 11.012 -16.578 1.00 95.19 80 ASP A CA 1
ATOM 658 C C . ASP A 1 80 ? 1.190 10.692 -15.066 1.00 95.19 80 ASP A C 1
ATOM 660 O O . ASP A 1 80 ? 2.030 9.962 -14.536 1.00 95.19 80 ASP A O 1
ATOM 664 N N . TYR A 1 81 ? 0.214 11.234 -14.335 1.00 97.12 81 TYR A N 1
ATOM 665 C CA . TYR A 1 81 ? -0.013 10.860 -12.931 1.00 97.12 81 TYR A CA 1
ATOM 666 C C . TYR A 1 81 ? -1.306 10.057 -12.800 1.00 97.12 81 TYR A C 1
ATOM 668 O O . TYR A 1 81 ? -2.383 10.544 -13.140 1.00 97.12 81 TYR A O 1
ATOM 676 N N . TYR A 1 82 ? -1.198 8.827 -12.304 1.00 98.06 82 TYR A N 1
ATOM 677 C CA . TYR A 1 82 ? -2.323 7.926 -12.086 1.00 98.06 82 TYR A CA 1
ATOM 678 C C . TYR A 1 82 ? -2.771 8.012 -10.630 1.00 98.06 82 TYR A C 1
ATOM 680 O O . TYR A 1 82 ? -2.221 7.358 -9.744 1.00 98.06 82 TYR A O 1
ATOM 688 N N . SER A 1 83 ? -3.793 8.832 -10.380 1.00 97.69 83 SER A N 1
ATOM 689 C CA . SER A 1 83 ? -4.394 8.975 -9.049 1.00 97.69 83 SER A CA 1
ATOM 690 C C . SER A 1 83 ? -5.222 7.747 -8.664 1.00 97.69 83 SER A C 1
ATOM 692 O O . SER A 1 83 ? -5.059 7.207 -7.569 1.00 97.69 83 SER A O 1
ATOM 694 N N . ALA A 1 84 ? -6.093 7.294 -9.569 1.00 98.12 84 ALA A N 1
ATOM 695 C CA . ALA A 1 84 ? -7.138 6.305 -9.318 1.00 98.12 84 ALA A CA 1
ATOM 696 C C . ALA A 1 84 ? -6.645 4.846 -9.398 1.00 98.12 84 ALA A C 1
ATOM 698 O O . ALA A 1 84 ? -7.177 4.042 -10.163 1.00 98.12 84 ALA A O 1
ATOM 699 N N . CYS A 1 85 ? -5.629 4.515 -8.596 1.00 98.44 85 CYS A N 1
ATOM 700 C CA . CYS A 1 85 ? -5.074 3.167 -8.437 1.00 98.44 85 CYS A CA 1
ATOM 701 C C . CYS A 1 85 ? -5.472 2.593 -7.069 1.00 98.44 85 CYS A C 1
ATOM 703 O O . CYS A 1 85 ? -5.121 3.169 -6.036 1.00 98.44 85 CYS A O 1
ATOM 705 N N . GLY A 1 86 ? -6.144 1.442 -7.022 1.00 98.38 86 GLY A N 1
ATOM 706 C CA . GLY A 1 86 ? -6.556 0.856 -5.747 1.00 98.38 86 GLY A CA 1
ATOM 707 C C . GLY A 1 86 ? -7.401 -0.407 -5.884 1.00 98.38 86 GLY A C 1
ATOM 708 O O . GLY A 1 86 ? -7.110 -1.241 -6.729 1.00 98.38 86 GLY A O 1
ATOM 709 N N . ILE A 1 87 ? -8.408 -0.585 -5.024 1.00 98.50 87 ILE A N 1
ATOM 710 C CA . ILE A 1 87 ? -9.244 -1.797 -4.982 1.00 98.50 87 ILE A CA 1
ATOM 711 C C . ILE A 1 87 ? -10.713 -1.405 -5.110 1.00 98.50 87 ILE A C 1
ATOM 713 O O . ILE A 1 87 ? -11.336 -0.984 -4.134 1.00 98.50 87 ILE A O 1
ATOM 717 N N . GLN A 1 88 ? -11.286 -1.615 -6.298 1.00 98.25 88 GLN A N 1
ATOM 718 C CA . GLN A 1 88 ? -12.627 -1.130 -6.639 1.00 98.25 88 GLN A CA 1
ATOM 719 C C . GLN A 1 88 ? -13.723 -1.588 -5.665 1.00 98.25 88 GLN A C 1
ATOM 721 O O . GLN A 1 88 ? -14.638 -0.825 -5.367 1.00 98.25 88 GLN A O 1
ATOM 726 N N . GLN A 1 89 ? -13.640 -2.817 -5.147 1.00 97.44 89 GLN A N 1
ATOM 727 C CA . GLN A 1 89 ? -14.675 -3.394 -4.280 1.00 97.44 89 GLN A CA 1
ATOM 728 C C . GLN A 1 89 ? -14.897 -2.618 -2.971 1.00 97.44 89 GLN A C 1
ATOM 730 O O . GLN A 1 89 ? -15.975 -2.698 -2.392 1.00 97.44 89 GLN A O 1
ATOM 735 N N . ILE A 1 90 ? -13.875 -1.908 -2.498 1.00 98.06 90 ILE A N 1
ATOM 736 C CA . ILE A 1 90 ? -13.861 -1.193 -1.212 1.00 98.06 90 ILE A CA 1
ATOM 737 C C . ILE A 1 90 ? -13.408 0.262 -1.389 1.00 98.06 90 ILE A C 1
ATOM 739 O O . ILE A 1 90 ? -12.897 0.897 -0.459 1.00 98.06 90 ILE A O 1
ATOM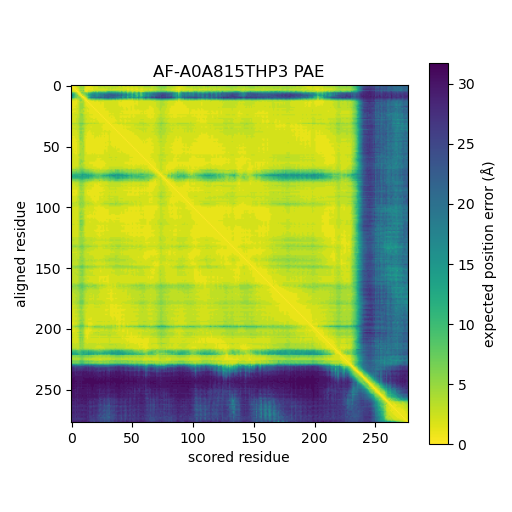 743 N N . ALA A 1 91 ? -13.590 0.773 -2.606 1.00 98.44 91 ALA A N 1
ATOM 744 C CA . ALA A 1 91 ? -13.333 2.143 -3.006 1.00 98.44 91 ALA A CA 1
ATOM 745 C C . ALA A 1 91 ? -14.648 2.923 -3.102 1.00 98.44 91 ALA A C 1
ATOM 747 O O . ALA A 1 91 ? -15.678 2.406 -3.529 1.00 98.44 91 ALA A O 1
ATOM 748 N N . PHE A 1 92 ? -14.602 4.194 -2.721 1.00 98.19 92 PHE A N 1
ATOM 749 C CA . PHE A 1 92 ? -15.698 5.133 -2.921 1.00 98.19 92 PHE A CA 1
ATOM 750 C C . PHE A 1 92 ? -15.758 5.652 -4.365 1.00 98.19 92 PHE A C 1
ATOM 752 O O . PHE A 1 92 ? -16.847 5.825 -4.904 1.00 98.19 92 PHE A O 1
ATOM 759 N N . GLN A 1 93 ? -14.600 5.910 -4.972 1.00 98.50 93 GLN A N 1
ATOM 760 C CA . GLN A 1 93 ? -14.468 6.367 -6.351 1.00 98.50 93 GLN A CA 1
ATOM 761 C C . GLN A 1 93 ? -14.192 5.206 -7.313 1.00 98.50 93 GLN A C 1
ATOM 763 O O . GLN A 1 93 ? -13.657 4.172 -6.898 1.00 98.50 93 GLN A O 1
ATOM 768 N N . PRO A 1 94 ? -14.496 5.385 -8.609 1.00 98.44 94 PRO A N 1
ATOM 769 C CA . PRO A 1 94 ? -14.019 4.488 -9.650 1.00 98.44 94 PRO A CA 1
ATOM 770 C C . PRO A 1 94 ? -12.488 4.391 -9.642 1.00 98.44 94 PRO A C 1
ATOM 772 O O . PRO A 1 94 ? -11.790 5.405 -9.595 1.00 98.44 94 PRO A O 1
ATOM 775 N N . VAL A 1 95 ? -11.977 3.164 -9.671 1.00 98.50 95 VAL A N 1
ATOM 776 C CA . VAL A 1 95 ? -10.571 2.849 -9.935 1.00 98.50 95 VAL A CA 1
ATOM 777 C C . VAL A 1 95 ? -10.397 2.816 -11.451 1.00 98.50 95 VAL A C 1
ATOM 779 O O . VAL A 1 95 ? -11.113 2.099 -12.144 1.00 98.50 95 VAL A O 1
ATOM 782 N N . GLU A 1 96 ? -9.463 3.610 -11.970 1.00 98.19 96 GLU A N 1
ATOM 783 C CA . GLU A 1 96 ? -9.265 3.796 -13.417 1.00 98.19 96 GLU A CA 1
ATOM 784 C C . GLU A 1 96 ? -7.988 3.112 -13.922 1.00 98.19 96 GLU A C 1
ATOM 786 O O . GLU A 1 96 ? -7.853 2.832 -15.114 1.00 98.19 96 GLU A O 1
ATOM 791 N N . HIS A 1 97 ? -7.041 2.829 -13.021 1.00 97.56 97 HIS A N 1
ATOM 792 C CA . HIS A 1 97 ? -5.711 2.349 -13.378 1.00 97.56 97 HIS A CA 1
ATOM 793 C C . HIS A 1 97 ? -5.311 1.129 -12.544 1.00 97.56 97 HIS A C 1
ATOM 795 O O . HIS A 1 97 ? -4.895 1.239 -11.393 1.00 97.56 97 HIS A O 1
ATOM 801 N N . GLU A 1 98 ? -5.385 -0.048 -13.165 1.00 96.69 98 GLU A N 1
ATOM 802 C CA . GLU A 1 98 ? -4.988 -1.331 -12.560 1.00 96.69 98 GLU A CA 1
ATOM 803 C C . GLU A 1 98 ? -3.781 -1.970 -13.273 1.00 96.69 98 GLU A C 1
ATOM 805 O O . GLU A 1 98 ? -3.327 -3.059 -12.914 1.00 96.69 98 GLU A O 1
ATOM 810 N N . SER A 1 99 ? -3.227 -1.292 -14.283 1.00 96.75 99 SER A N 1
ATOM 811 C CA . SER A 1 99 ? -2.087 -1.776 -15.065 1.00 96.75 99 SER A CA 1
ATOM 812 C C . SER A 1 99 ? -0.730 -1.433 -14.457 1.00 96.75 99 SER A C 1
ATOM 814 O O . SER A 1 99 ? 0.262 -2.010 -14.889 1.00 96.75 99 SER A O 1
ATOM 816 N N . VAL A 1 100 ? -0.659 -0.520 -13.483 1.00 97.94 100 VAL A N 1
ATOM 817 C CA . VAL A 1 100 ? 0.594 -0.030 -12.886 1.00 97.94 100 VAL A CA 1
ATOM 818 C C . VAL A 1 100 ? 0.621 -0.338 -11.394 1.00 97.94 100 VAL A C 1
ATOM 820 O O . VAL A 1 100 ? -0.329 -0.060 -10.669 1.00 97.94 100 VAL A O 1
ATOM 823 N N . ILE A 1 101 ? 1.733 -0.904 -10.939 1.00 98.75 101 ILE A N 1
ATOM 824 C CA . ILE A 1 101 ? 2.014 -1.238 -9.539 1.00 98.75 101 ILE A CA 1
ATOM 825 C C . ILE A 1 101 ? 3.271 -0.508 -9.078 1.00 98.75 101 ILE A C 1
ATOM 827 O O . ILE A 1 101 ? 4.131 -0.146 -9.885 1.00 98.75 101 ILE A O 1
ATOM 831 N N . THR A 1 102 ? 3.402 -0.310 -7.770 1.00 98.88 102 THR A N 1
ATOM 832 C CA . THR A 1 102 ? 4.506 0.475 -7.213 1.00 98.88 102 THR A CA 1
ATOM 833 C C . THR A 1 102 ? 5.035 -0.103 -5.902 1.00 98.88 102 THR A C 1
ATOM 835 O O . THR A 1 102 ? 4.234 -0.470 -5.037 1.00 98.88 102 THR A O 1
ATOM 838 N N . PRO A 1 103 ? 6.370 -0.166 -5.704 1.00 98.81 103 PRO A N 1
ATOM 839 C CA . PRO A 1 103 ? 6.959 -0.693 -4.481 1.00 98.81 103 PRO A CA 1
ATOM 840 C C . PRO A 1 103 ? 6.404 -0.043 -3.212 1.00 98.81 103 PRO A C 1
ATOM 842 O O . PRO A 1 103 ? 6.101 -0.755 -2.260 1.00 98.81 103 PRO A O 1
ATOM 845 N N . TYR A 1 104 ? 6.188 1.278 -3.199 1.00 98.75 104 TYR A N 1
ATOM 846 C CA . TYR A 1 104 ? 5.727 1.960 -1.984 1.00 98.75 104 TYR A CA 1
ATOM 847 C C . TYR A 1 104 ? 4.331 1.549 -1.542 1.00 98.75 104 TYR A C 1
ATOM 849 O O . TYR A 1 104 ? 4.008 1.688 -0.367 1.00 98.75 104 TYR A O 1
ATOM 857 N N . ALA A 1 105 ? 3.517 0.962 -2.421 1.00 98.81 105 ALA A N 1
ATOM 858 C CA . ALA A 1 105 ? 2.212 0.453 -2.034 1.00 98.81 105 ALA A CA 1
ATOM 859 C C . ALA A 1 105 ? 2.290 -0.651 -0.956 1.00 98.81 105 ALA A C 1
ATOM 861 O O . ALA A 1 105 ? 1.268 -0.967 -0.345 1.00 98.81 105 ALA A O 1
ATOM 862 N N . SER A 1 106 ? 3.478 -1.198 -0.663 1.00 98.81 106 SER A N 1
ATOM 863 C CA . SER A 1 106 ? 3.715 -2.095 0.471 1.00 98.81 106 SER A CA 1
ATOM 864 C C . SER A 1 106 ? 3.913 -1.394 1.819 1.00 98.81 106 SER A C 1
ATOM 866 O O . SER A 1 106 ? 3.940 -2.090 2.830 1.00 98.81 106 SER A O 1
ATOM 868 N N . PHE A 1 107 ? 4.073 -0.064 1.883 1.00 98.81 107 PHE A N 1
ATOM 869 C CA . PHE A 1 107 ? 4.370 0.639 3.139 1.00 98.81 107 PHE A CA 1
ATOM 870 C C . PHE A 1 107 ? 3.355 0.352 4.264 1.00 98.81 107 PHE A C 1
ATOM 872 O O . PHE A 1 107 ? 3.804 0.045 5.369 1.00 98.81 107 PHE A O 1
ATOM 879 N N . PRO A 1 108 ? 2.020 0.367 4.043 1.00 98.81 108 PRO A N 1
ATOM 880 C CA . PRO A 1 108 ? 1.095 0.088 5.135 1.00 98.81 108 PRO A CA 1
ATOM 881 C C . PRO A 1 108 ? 1.112 -1.397 5.524 1.00 98.81 108 PRO A C 1
ATOM 883 O O . PRO A 1 108 ? 1.003 -1.724 6.705 1.00 98.81 108 PRO A O 1
ATOM 886 N N . VAL A 1 109 ? 1.383 -2.296 4.573 1.00 98.81 109 VAL A N 1
ATOM 887 C CA . VAL A 1 109 ? 1.576 -3.723 4.855 1.00 98.81 109 VAL A CA 1
ATOM 888 C C . VAL A 1 109 ? 2.815 -3.939 5.722 1.00 98.81 109 VAL A C 1
ATOM 890 O O . VAL A 1 109 ? 2.738 -4.700 6.675 1.00 98.81 109 VAL A O 1
ATOM 893 N N . ILE A 1 110 ? 3.930 -3.248 5.450 1.00 98.69 110 ILE A N 1
ATOM 894 C CA . ILE A 1 110 ? 5.152 -3.309 6.274 1.00 98.69 110 ILE A CA 1
ATOM 895 C C . ILE A 1 110 ? 4.839 -2.913 7.721 1.00 98.69 110 ILE A C 1
ATOM 897 O O . ILE A 1 110 ? 5.270 -3.589 8.650 1.00 98.69 110 ILE A O 1
ATOM 901 N N . MET A 1 111 ? 4.042 -1.861 7.915 1.00 98.25 111 MET A N 1
ATOM 902 C CA . MET A 1 111 ? 3.641 -1.412 9.249 1.00 98.25 111 MET A CA 1
ATOM 903 C C . MET A 1 111 ? 2.731 -2.408 9.978 1.00 98.25 111 MET A C 1
ATOM 905 O O . MET A 1 111 ? 2.756 -2.468 11.205 1.00 98.25 111 MET A O 1
ATOM 909 N N . ALA A 1 112 ? 1.897 -3.152 9.248 1.00 98.12 112 ALA A N 1
ATOM 910 C CA . ALA A 1 112 ? 0.980 -4.134 9.823 1.00 98.12 112 ALA A CA 1
ATOM 911 C C . ALA A 1 112 ? 1.643 -5.507 10.051 1.00 98.12 112 ALA A C 1
ATOM 913 O O . ALA A 1 112 ? 1.338 -6.196 11.025 1.00 98.12 112 ALA A O 1
ATOM 914 N N . ASN A 1 113 ? 2.529 -5.916 9.142 1.00 98.31 113 ASN A N 1
ATOM 915 C CA . ASN A 1 113 ? 3.303 -7.150 9.165 1.00 98.31 113 ASN A CA 1
ATOM 916 C C . ASN A 1 113 ? 4.553 -6.993 8.281 1.00 98.31 113 ASN A C 1
ATOM 918 O O . ASN A 1 113 ? 4.495 -7.139 7.056 1.00 98.31 113 ASN A O 1
ATOM 922 N N . GLU A 1 114 ? 5.692 -6.741 8.924 1.00 97.81 114 GLU A N 1
ATOM 923 C CA . GLU A 1 114 ? 6.956 -6.425 8.258 1.00 97.81 114 GLU A CA 1
ATOM 924 C C . GLU A 1 114 ? 7.365 -7.484 7.227 1.00 97.81 114 GLU A C 1
ATOM 926 O O . GLU A 1 114 ? 7.644 -7.151 6.077 1.00 97.81 114 GLU A O 1
ATOM 931 N N . SER A 1 115 ? 7.337 -8.770 7.589 1.00 98.38 115 SER A N 1
ATOM 932 C CA . SER A 1 115 ? 7.781 -9.847 6.696 1.00 98.38 115 SER A CA 1
ATOM 933 C C . SER A 1 115 ? 6.915 -9.965 5.440 1.00 98.38 115 SER A C 1
ATOM 935 O O . SER A 1 115 ? 7.440 -10.148 4.342 1.00 98.38 115 SER A O 1
ATOM 937 N N . ILE A 1 116 ? 5.593 -9.830 5.580 1.00 98.75 116 ILE A N 1
ATOM 938 C CA . ILE A 1 116 ? 4.671 -9.875 4.437 1.00 98.75 116 ILE A CA 1
ATOM 939 C C . ILE A 1 116 ? 4.856 -8.637 3.560 1.00 98.75 116 ILE A C 1
ATOM 941 O O . ILE A 1 116 ? 4.970 -8.761 2.340 1.00 98.75 116 ILE A O 1
ATOM 945 N N . GLY A 1 117 ? 4.943 -7.452 4.167 1.00 98.75 117 GLY A N 1
ATOM 946 C CA . GLY A 1 117 ? 5.159 -6.205 3.440 1.00 98.75 117 GLY A CA 1
ATOM 947 C C . GLY A 1 117 ? 6.470 -6.208 2.652 1.00 98.75 117 GLY A C 1
ATOM 948 O O . GLY A 1 117 ? 6.477 -5.865 1.469 1.00 98.75 117 GLY A O 1
ATOM 949 N N . LEU A 1 118 ? 7.562 -6.676 3.263 1.00 98.62 118 LEU A N 1
ATOM 950 C CA . LEU A 1 118 ? 8.864 -6.801 2.606 1.00 98.62 118 LEU A CA 1
ATOM 951 C C . LEU A 1 118 ? 8.870 -7.859 1.497 1.00 98.62 118 LEU A C 1
ATOM 953 O O . LEU A 1 118 ? 9.552 -7.664 0.493 1.00 98.62 118 LEU A O 1
ATOM 957 N N . ALA A 1 119 ? 8.097 -8.943 1.619 1.00 98.81 119 ALA A N 1
ATOM 958 C CA . ALA A 1 119 ? 7.956 -9.923 0.542 1.00 98.81 119 ALA A CA 1
ATOM 959 C C . ALA A 1 119 ? 7.300 -9.309 -0.709 1.00 98.81 119 ALA A C 1
ATOM 961 O O . ALA A 1 119 ? 7.779 -9.519 -1.824 1.00 98.81 119 ALA A O 1
ATOM 962 N N . TRP A 1 120 ? 6.245 -8.505 -0.535 1.00 98.88 120 TRP A N 1
ATOM 963 C CA . TRP A 1 120 ? 5.607 -7.768 -1.633 1.00 98.88 120 TRP A CA 1
ATOM 964 C C . TRP A 1 120 ? 6.510 -6.683 -2.217 1.00 98.88 120 TRP A C 1
ATOM 966 O O . TRP A 1 120 ? 6.618 -6.576 -3.439 1.00 98.88 120 TRP A O 1
ATOM 976 N N . TYR A 1 121 ? 7.199 -5.928 -1.359 1.00 98.81 121 TYR A N 1
ATOM 977 C CA . TYR A 1 121 ? 8.198 -4.947 -1.778 1.00 98.81 121 TYR A CA 1
ATOM 978 C C . TYR A 1 121 ? 9.274 -5.603 -2.654 1.00 98.81 121 TYR A C 1
ATOM 980 O O . TYR A 1 121 ? 9.502 -5.182 -3.788 1.00 98.81 121 TYR A O 1
ATOM 988 N N . LEU A 1 122 ? 9.870 -6.702 -2.177 1.00 98.44 122 LEU A N 1
ATOM 989 C CA . LEU A 1 122 ? 10.891 -7.459 -2.900 1.00 98.44 122 LEU A CA 1
ATOM 990 C C . LEU A 1 122 ? 10.376 -8.011 -4.235 1.00 98.44 122 LEU A C 1
ATOM 992 O O . LEU A 1 122 ? 11.098 -7.935 -5.228 1.00 98.44 122 LEU A O 1
ATOM 996 N N . ASN A 1 123 ? 9.148 -8.536 -4.289 1.00 98.62 123 ASN A N 1
ATOM 997 C CA . ASN A 1 123 ? 8.562 -9.044 -5.535 1.00 98.62 12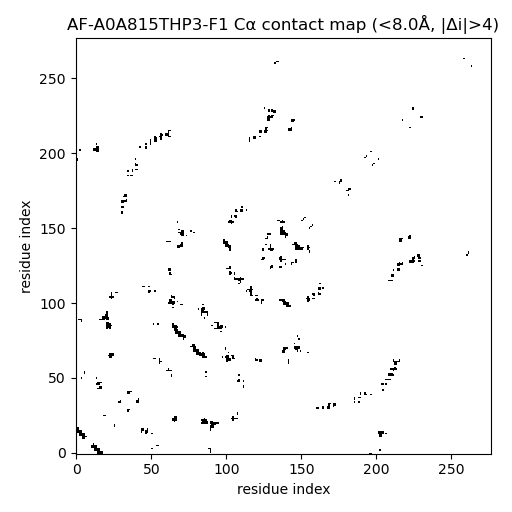3 ASN A CA 1
ATOM 998 C C . ASN A 1 123 ? 8.504 -7.961 -6.621 1.00 98.62 123 ASN A C 1
ATOM 1000 O O . ASN A 1 123 ? 8.818 -8.233 -7.778 1.00 98.62 123 ASN A O 1
ATOM 1004 N N . MET A 1 124 ? 8.169 -6.726 -6.234 1.00 98.56 124 MET A N 1
ATOM 1005 C CA . MET A 1 124 ? 8.156 -5.586 -7.149 1.00 98.56 124 MET A CA 1
ATOM 1006 C C . MET A 1 124 ? 9.573 -5.131 -7.530 1.00 98.56 124 MET A C 1
ATOM 1008 O O . MET A 1 124 ? 9.825 -4.839 -8.696 1.00 98.56 124 MET A O 1
ATOM 1012 N N . LEU A 1 125 ? 10.533 -5.151 -6.597 1.00 97.75 125 LEU A N 1
ATOM 1013 C CA . LEU A 1 125 ? 11.942 -4.824 -6.882 1.00 97.75 125 LEU A CA 1
ATOM 1014 C C . LEU A 1 125 ? 12.642 -5.816 -7.819 1.00 97.75 125 LEU A C 1
ATOM 1016 O O . LEU A 1 125 ? 13.650 -5.473 -8.438 1.00 97.75 125 LEU A O 1
ATOM 1020 N N . GLN A 1 126 ? 12.152 -7.052 -7.903 1.00 96.19 126 GLN A N 1
ATOM 1021 C CA . GLN A 1 126 ? 12.685 -8.070 -8.812 1.00 96.19 126 GLN A CA 1
ATOM 1022 C C . GLN A 1 126 ? 12.249 -7.866 -10.272 1.00 96.19 126 GLN A C 1
ATOM 1024 O O . GLN A 1 126 ? 12.751 -8.570 -11.154 1.00 96.19 126 GLN A O 1
ATOM 1029 N N . GLY A 1 127 ? 11.341 -6.921 -10.537 1.00 95.94 127 GLY A N 1
ATOM 1030 C CA . GLY A 1 127 ? 10.933 -6.555 -11.888 1.00 95.94 127 GLY A CA 1
ATOM 1031 C C . GLY A 1 127 ? 12.061 -5.908 -12.711 1.00 95.94 127 GLY A C 1
ATOM 1032 O O . GLY A 1 127 ? 13.016 -5.364 -12.145 1.00 95.94 127 GLY A O 1
ATOM 1033 N N . PRO A 1 128 ? 11.957 -5.945 -14.052 1.00 94.88 128 PRO A N 1
ATOM 1034 C CA . PRO A 1 128 ? 12.827 -5.195 -14.956 1.00 94.88 128 PRO A CA 1
ATOM 1035 C C . PRO A 1 128 ? 13.033 -3.745 -14.535 1.00 94.88 128 PRO A C 1
ATOM 1037 O O . PRO A 1 128 ? 12.059 -3.019 -14.361 1.00 94.88 128 PRO A O 1
ATOM 1040 N N . ALA A 1 129 ? 14.291 -3.321 -14.390 1.00 95.00 129 ALA A N 1
ATOM 1041 C CA . ALA A 1 129 ? 14.642 -1.936 -14.066 1.00 95.00 129 ALA A CA 1
ATOM 1042 C C . ALA A 1 129 ? 13.907 -1.355 -12.837 1.00 95.00 129 ALA A C 1
ATOM 1044 O O . ALA A 1 129 ? 13.789 -0.138 -12.702 1.00 95.00 129 ALA A O 1
ATOM 1045 N N . MET A 1 130 ? 13.448 -2.204 -11.907 1.00 97.38 130 MET A N 1
ATOM 1046 C CA . MET A 1 130 ? 12.775 -1.766 -10.677 1.00 97.38 130 MET A CA 1
ATOM 1047 C C . MET A 1 130 ? 13.728 -1.424 -9.531 1.00 97.38 130 MET A C 1
ATOM 1049 O O . MET A 1 130 ? 13.296 -1.016 -8.451 1.00 97.38 130 MET A O 1
ATOM 1053 N N . GLN A 1 131 ? 15.029 -1.543 -9.782 1.00 97.12 131 GLN A N 1
ATOM 1054 C CA . GLN A 1 131 ? 16.101 -1.064 -8.924 1.00 97.12 131 GLN A CA 1
ATOM 1055 C C . GLN A 1 131 ? 17.068 -0.223 -9.750 1.00 97.12 131 GLN A C 1
ATOM 1057 O O . GLN A 1 131 ? 17.405 -0.570 -10.880 1.00 97.12 131 GLN A O 1
ATOM 1062 N N . ASN A 1 132 ? 17.524 0.875 -9.168 1.00 95.31 132 ASN A N 1
ATOM 1063 C CA . ASN A 1 132 ? 18.507 1.793 -9.718 1.00 95.31 132 ASN A CA 1
ATOM 1064 C C . ASN A 1 132 ? 19.526 2.169 -8.625 1.00 95.31 132 ASN A C 1
ATOM 1066 O O . ASN A 1 132 ? 19.431 1.725 -7.478 1.00 95.31 132 ASN A O 1
ATOM 1070 N N . MET A 1 133 ? 20.515 3.001 -8.959 1.00 95.69 133 MET A N 1
ATOM 1071 C CA . MET A 1 133 ? 21.558 3.419 -8.007 1.00 95.69 133 MET A CA 1
ATOM 1072 C C . MET A 1 133 ? 21.030 4.193 -6.781 1.00 95.69 133 MET A C 1
ATOM 1074 O O . MET A 1 133 ? 21.763 4.377 -5.814 1.00 95.69 133 MET A O 1
ATOM 1078 N N . TYR A 1 134 ? 19.759 4.604 -6.800 1.00 95.69 134 TYR A N 1
ATOM 1079 C CA . TYR A 1 134 ? 19.060 5.305 -5.724 1.00 95.69 134 TYR A CA 1
ATOM 1080 C C . TYR A 1 134 ? 17.979 4.427 -5.053 1.00 95.69 134 TYR A C 1
ATOM 1082 O O . TYR A 1 134 ? 17.101 4.932 -4.351 1.00 95.69 134 TYR A O 1
ATOM 1090 N N . GLY A 1 135 ? 18.002 3.104 -5.256 1.00 95.88 135 GLY A N 1
ATOM 1091 C CA . GLY A 1 135 ? 17.057 2.142 -4.673 1.00 95.88 135 GLY A CA 1
ATOM 1092 C C . GLY A 1 135 ? 15.923 1.767 -5.630 1.00 95.88 135 GLY A C 1
ATOM 1093 O O . GLY A 1 135 ? 16.159 1.577 -6.816 1.00 95.88 135 GLY A O 1
ATOM 1094 N N . SER A 1 136 ? 14.690 1.649 -5.129 1.00 97.81 136 SER A N 1
ATOM 1095 C CA . SER A 1 136 ? 13.506 1.341 -5.949 1.00 97.81 136 SER A CA 1
ATOM 1096 C C . SER A 1 136 ? 13.260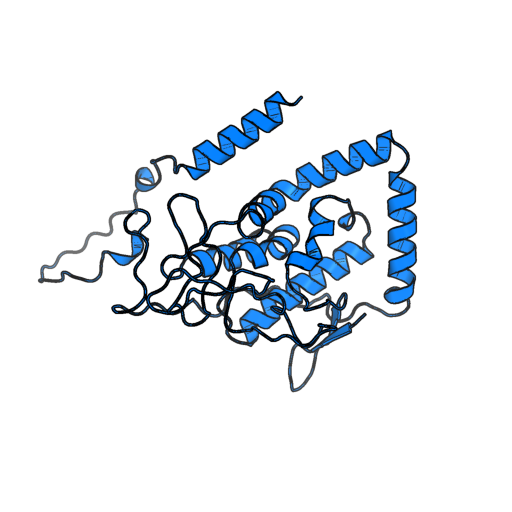 2.336 -7.095 1.00 97.81 136 SER A C 1
ATOM 1098 O O . SER A 1 136 ? 13.482 3.540 -6.954 1.00 97.81 136 SER A O 1
ATOM 1100 N N . THR A 1 137 ? 12.764 1.848 -8.222 1.00 97.69 137 THR A N 1
ATOM 1101 C CA . THR A 1 137 ? 12.132 2.686 -9.252 1.00 97.69 137 THR A CA 1
ATOM 1102 C C . THR A 1 137 ? 10.681 2.978 -8.858 1.00 97.69 137 THR A C 1
ATOM 1104 O O . THR A 1 137 ? 10.076 2.192 -8.129 1.00 97.69 137 THR A O 1
ATOM 1107 N N . GLU A 1 138 ? 10.142 4.110 -9.317 1.00 98.06 138 GLU A N 1
ATOM 1108 C CA . GLU A 1 138 ? 8.805 4.615 -8.978 1.00 98.06 138 GLU A CA 1
ATOM 1109 C C . GLU A 1 138 ? 7.696 3.572 -9.159 1.00 98.06 138 GLU A C 1
ATOM 1111 O O . GLU A 1 138 ? 6.958 3.286 -8.219 1.00 98.06 138 GLU A O 1
ATOM 1116 N N . ALA A 1 139 ? 7.562 3.001 -10.355 1.00 98.12 139 ALA A N 1
ATOM 1117 C CA . ALA A 1 139 ? 6.470 2.095 -10.693 1.00 98.12 139 ALA A CA 1
ATOM 1118 C C . ALA A 1 139 ? 6.790 1.258 -11.932 1.00 98.12 139 ALA A C 1
ATOM 1120 O O . ALA A 1 139 ? 7.706 1.575 -12.695 1.00 98.12 139 ALA A O 1
ATOM 1121 N N . THR A 1 140 ? 5.996 0.216 -12.161 1.00 97.56 140 THR A N 1
ATOM 1122 C CA . THR A 1 140 ? 6.059 -0.608 -13.371 1.00 97.56 140 THR A CA 1
ATOM 1123 C C . THR A 1 140 ? 4.689 -1.094 -13.782 1.00 97.56 140 THR A C 1
ATOM 1125 O O . THR A 1 140 ? 3.803 -1.293 -12.948 1.00 97.56 140 THR A O 1
ATOM 1128 N N . ASN A 1 141 ? 4.527 -1.301 -15.084 1.00 96.75 141 ASN A N 1
ATOM 1129 C CA . ASN A 1 141 ? 3.376 -2.010 -15.594 1.00 96.75 141 ASN A CA 1
ATOM 1130 C C . ASN A 1 141 ? 3.389 -3.467 -15.090 1.00 96.75 141 ASN A C 1
ATOM 1132 O O . ASN A 1 141 ? 4.440 -4.107 -15.040 1.00 96.75 141 ASN A O 1
ATOM 1136 N N . VAL A 1 142 ? 2.226 -4.027 -14.758 1.00 97.25 142 VAL A N 1
ATOM 1137 C CA . VAL A 1 142 ? 2.084 -5.414 -14.275 1.00 97.25 142 VAL A CA 1
ATOM 1138 C C . VAL A 1 142 ? 2.647 -6.453 -15.252 1.00 97.25 142 VAL A C 1
ATOM 1140 O O . VAL A 1 142 ? 3.009 -7.552 -14.832 1.00 97.25 142 VAL A O 1
ATOM 1143 N N . ASN A 1 143 ? 2.753 -6.116 -16.542 1.00 95.38 143 ASN A N 1
ATOM 1144 C CA . ASN A 1 143 ? 3.350 -6.970 -17.570 1.00 95.38 143 ASN A CA 1
ATOM 1145 C C . ASN A 1 143 ? 4.891 -6.880 -17.660 1.00 95.38 143 ASN A C 1
ATOM 1147 O O . ASN A 1 143 ? 5.489 -7.668 -18.391 1.00 95.38 143 ASN A O 1
ATOM 1151 N N . GLY A 1 144 ? 5.533 -5.953 -16.940 1.00 94.81 144 GLY A N 1
ATOM 1152 C CA . GLY A 1 144 ? 6.989 -5.780 -16.903 1.00 94.81 144 GLY A CA 1
ATOM 1153 C C . GLY A 1 144 ? 7.621 -5.168 -18.159 1.00 94.81 144 GLY A C 1
ATOM 1154 O O . GLY A 1 144 ? 8.843 -5.195 -18.295 1.00 94.81 144 GLY A O 1
ATOM 1155 N N . LEU A 1 145 ? 6.829 -4.643 -19.099 1.00 93.12 145 LEU A N 1
ATOM 1156 C CA . LEU A 1 145 ? 7.344 -4.082 -20.356 1.00 93.12 145 LEU A CA 1
ATOM 1157 C C . LEU A 1 145 ? 7.813 -2.630 -20.224 1.00 93.12 145 LEU A C 1
ATOM 1159 O O . LEU A 1 145 ? 8.661 -2.186 -20.996 1.00 93.12 145 LEU A O 1
ATOM 1163 N N . THR A 1 146 ? 7.271 -1.898 -19.257 1.00 94.56 146 THR A N 1
ATOM 1164 C CA . THR A 1 146 ? 7.513 -0.468 -19.054 1.00 94.56 146 THR A CA 1
ATOM 1165 C C . THR A 1 146 ? 7.616 -0.146 -17.563 1.00 94.56 146 THR A C 1
ATOM 1167 O O . THR A 1 146 ? 7.077 -0.842 -16.692 1.00 94.56 146 THR A O 1
ATOM 1170 N N . ILE A 1 147 ? 8.348 0.924 -17.266 1.00 96.38 147 ILE A N 1
ATOM 1171 C CA . ILE A 1 147 ? 8.525 1.477 -15.922 1.00 96.38 147 ILE A CA 1
ATOM 1172 C C . ILE A 1 147 ? 8.194 2.958 -15.936 1.00 96.38 147 ILE A C 1
ATOM 1174 O O . ILE A 1 147 ? 8.189 3.583 -16.995 1.00 96.38 147 ILE A O 1
ATOM 1178 N N . SER A 1 148 ? 7.987 3.525 -14.755 1.00 97.31 148 SER A N 1
ATOM 1179 C CA . SER A 1 148 ? 8.061 4.962 -14.538 1.00 97.31 148 SER A CA 1
ATOM 1180 C C . SER A 1 148 ? 9.501 5.318 -14.143 1.00 97.31 148 SER A C 1
ATOM 1182 O O . SER A 1 148 ? 9.909 5.025 -13.018 1.00 97.31 148 SER A O 1
ATOM 1184 N N . PRO A 1 149 ? 10.336 5.878 -15.041 1.00 94.19 149 PRO A N 1
ATOM 1185 C CA . PRO A 1 149 ? 11.758 6.106 -14.784 1.00 94.19 149 PRO A CA 1
ATOM 1186 C C . PRO A 1 149 ? 11.990 7.411 -14.003 1.00 94.19 149 PRO A C 1
ATOM 1188 O O . PRO A 1 149 ? 12.860 8.208 -14.349 1.00 94.19 149 PRO A O 1
ATOM 1191 N N . VAL A 1 150 ? 11.192 7.641 -12.960 1.00 94.62 150 VAL A N 1
ATOM 1192 C CA . VAL A 1 150 ? 11.286 8.803 -12.070 1.00 94.62 150 VAL A CA 1
ATOM 1193 C C . VAL A 1 150 ? 11.598 8.360 -10.643 1.00 94.62 150 VAL A C 1
ATOM 1195 O O . VAL A 1 150 ? 11.586 7.174 -10.308 1.00 94.62 150 VAL A O 1
ATOM 1198 N N . ILE A 1 151 ? 11.953 9.329 -9.807 1.00 95.12 151 ILE A N 1
ATOM 1199 C CA . ILE A 1 151 ? 12.308 9.128 -8.405 1.00 95.12 151 ILE A CA 1
ATOM 1200 C C . ILE A 1 151 ? 11.570 10.202 -7.621 1.00 95.12 151 ILE A C 1
ATOM 1202 O O . ILE A 1 151 ? 11.842 11.390 -7.798 1.00 95.12 151 ILE A O 1
ATOM 1206 N N . THR A 1 152 ? 10.650 9.789 -6.756 1.00 96.94 152 THR A N 1
ATOM 1207 C CA . THR A 1 152 ? 9.873 10.704 -5.916 1.00 96.94 152 THR A CA 1
ATOM 1208 C C . THR A 1 152 ? 10.037 10.363 -4.439 1.00 96.94 152 THR A C 1
ATOM 1210 O O . THR A 1 152 ? 10.493 9.276 -4.066 1.00 96.94 152 THR A O 1
ATOM 1213 N N . TRP A 1 153 ? 9.699 11.320 -3.574 1.00 97.75 153 TRP A N 1
ATOM 1214 C CA . TRP A 1 153 ? 9.657 11.080 -2.133 1.00 97.75 153 TRP A CA 1
ATOM 1215 C C . TRP A 1 153 ? 8.542 10.091 -1.788 1.00 97.75 153 TRP A C 1
ATOM 1217 O O . TRP A 1 153 ? 8.798 9.119 -1.075 1.00 97.75 153 TRP A O 1
ATOM 1227 N N . ASP A 1 154 ? 7.354 10.285 -2.361 1.00 96.88 154 ASP A N 1
ATOM 1228 C CA . ASP A 1 154 ? 6.174 9.446 -2.163 1.00 96.88 154 ASP A CA 1
ATOM 1229 C C . ASP A 1 154 ? 6.444 7.965 -2.455 1.00 96.88 154 ASP A C 1
ATOM 1231 O O . ASP A 1 154 ? 6.163 7.115 -1.608 1.00 96.88 154 ASP A O 1
ATOM 1235 N N . SER A 1 155 ? 7.069 7.634 -3.589 1.00 97.00 155 SER A N 1
ATOM 1236 C CA . SER A 1 155 ? 7.277 6.233 -3.986 1.00 97.00 155 SER A CA 1
ATOM 1237 C C . SER A 1 155 ? 8.475 5.541 -3.325 1.00 97.00 155 SER A C 1
ATOM 1239 O O . SER A 1 155 ? 8.732 4.349 -3.541 1.00 97.00 155 SER A O 1
ATOM 1241 N N . LYS A 1 156 ? 9.246 6.265 -2.509 1.00 97.06 156 LYS A N 1
ATOM 1242 C CA . LYS A 1 156 ? 10.496 5.744 -1.939 1.00 97.06 156 LYS A CA 1
ATOM 1243 C C . LYS A 1 156 ? 10.587 5.994 -0.454 1.00 97.06 156 LYS A C 1
ATOM 1245 O O . LYS A 1 156 ? 10.600 5.050 0.336 1.00 97.06 156 LYS A O 1
ATOM 1250 N N . ILE A 1 157 ? 10.650 7.263 -0.076 1.00 97.75 157 ILE A N 1
ATOM 1251 C CA . ILE A 1 157 ? 10.906 7.662 1.300 1.00 97.75 157 ILE A CA 1
ATOM 1252 C C . ILE A 1 157 ? 9.727 7.297 2.195 1.00 97.75 157 ILE A C 1
ATOM 1254 O O . ILE A 1 157 ? 9.964 6.888 3.323 1.00 97.75 157 ILE A O 1
ATOM 1258 N N . THR A 1 158 ? 8.493 7.278 1.691 1.00 98.00 158 THR A N 1
ATOM 1259 C CA . THR A 1 158 ? 7.334 6.745 2.433 1.00 98.00 158 THR A CA 1
ATOM 1260 C C . THR A 1 158 ? 7.570 5.322 2.942 1.00 98.00 158 THR A C 1
ATOM 1262 O O . THR A 1 158 ? 7.268 5.014 4.093 1.00 98.00 158 THR A O 1
ATOM 1265 N N . THR A 1 159 ? 8.186 4.458 2.128 1.00 97.94 159 THR A N 1
ATOM 1266 C CA . THR A 1 159 ? 8.528 3.083 2.531 1.00 97.94 159 THR A CA 1
ATOM 1267 C C . THR A 1 159 ? 9.597 3.070 3.621 1.00 97.94 159 THR A C 1
ATOM 1269 O O . THR A 1 159 ? 9.492 2.310 4.580 1.00 97.94 159 THR A O 1
ATOM 1272 N N . VAL A 1 160 ? 10.605 3.940 3.512 1.00 96.88 160 VAL A N 1
ATOM 1273 C CA . VAL A 1 160 ? 11.650 4.094 4.539 1.00 96.88 160 VAL A CA 1
ATOM 1274 C C . VAL A 1 160 ? 11.048 4.597 5.854 1.00 96.88 160 VAL A C 1
ATOM 1276 O O . VAL A 1 160 ? 11.344 4.060 6.916 1.00 96.88 160 VAL A O 1
ATOM 1279 N N . VAL A 1 161 ? 10.1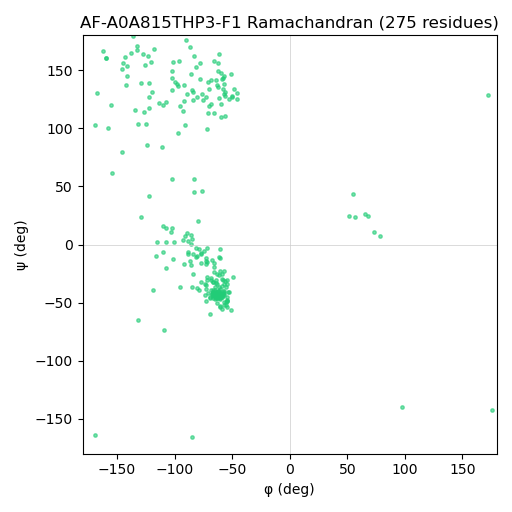55 5.587 5.791 1.00 97.25 161 VAL A N 1
ATOM 1280 C CA . VAL A 1 161 ? 9.426 6.115 6.953 1.00 97.25 161 VAL A CA 1
ATOM 1281 C C . VAL A 1 161 ? 8.571 5.019 7.589 1.00 97.25 161 VAL A C 1
ATOM 1283 O O . VAL A 1 161 ? 8.557 4.910 8.811 1.00 97.25 161 VAL A O 1
ATOM 1286 N N . ALA A 1 162 ? 7.921 4.164 6.794 1.00 97.62 162 ALA A N 1
ATOM 1287 C CA . ALA A 1 162 ? 7.159 3.022 7.297 1.00 97.62 162 ALA A CA 1
ATOM 1288 C C . ALA A 1 162 ? 8.032 1.999 8.039 1.00 97.62 162 ALA A C 1
ATOM 1290 O O . ALA A 1 162 ? 7.647 1.537 9.108 1.00 97.62 162 ALA A O 1
ATOM 1291 N N . MET A 1 163 ? 9.234 1.698 7.537 1.00 95.12 163 MET A N 1
ATOM 1292 C CA . MET A 1 163 ? 10.197 0.831 8.238 1.00 95.12 163 MET A CA 1
ATOM 1293 C C . MET A 1 163 ? 10.654 1.427 9.583 1.00 95.12 163 MET A C 1
ATOM 1295 O O . MET A 1 163 ? 11.039 0.697 10.492 1.00 95.12 163 MET A O 1
ATOM 1299 N N . LEU A 1 164 ? 10.595 2.754 9.732 1.00 94.88 164 LEU A N 1
ATOM 1300 C CA . LEU A 1 164 ? 10.966 3.477 10.953 1.00 94.88 164 LEU A CA 1
ATOM 1301 C C . LEU A 1 164 ? 9.756 3.902 11.804 1.00 94.88 164 LEU A C 1
ATOM 1303 O O . LEU A 1 164 ? 9.933 4.560 12.835 1.00 94.88 164 LEU A O 1
ATOM 1307 N N . SER A 1 165 ? 8.531 3.550 11.404 1.00 91.00 165 SER A N 1
ATOM 1308 C CA . SER A 1 165 ? 7.319 4.190 11.926 1.00 91.00 165 SER A CA 1
ATOM 1309 C C . SER A 1 165 ? 7.115 3.959 13.420 1.00 91.00 165 SER A C 1
ATOM 1311 O O . SER A 1 165 ? 6.637 4.852 14.110 1.00 91.00 165 SER A O 1
ATOM 1313 N N . SER A 1 166 ? 7.524 2.805 13.956 1.00 89.75 166 SER A N 1
ATOM 1314 C CA . SER A 1 166 ? 7.418 2.499 15.391 1.00 89.75 166 SER A CA 1
ATOM 1315 C C . SER A 1 166 ? 8.130 3.540 16.264 1.00 89.75 166 SER A C 1
ATOM 1317 O O . SER A 1 166 ? 7.592 3.971 17.287 1.00 89.75 166 SER A O 1
ATOM 1319 N N . HIS A 1 167 ? 9.302 4.005 15.829 1.00 92.44 167 HIS A N 1
ATOM 1320 C CA . HIS A 1 167 ? 10.075 5.031 16.523 1.00 92.44 167 HIS A CA 1
ATOM 1321 C C . HIS A 1 167 ? 9.444 6.414 16.354 1.00 92.44 167 HIS A C 1
ATOM 1323 O O . HIS A 1 167 ? 9.316 7.147 17.334 1.00 92.44 167 HIS A O 1
ATOM 1329 N N . LEU A 1 168 ? 9.003 6.754 15.138 1.00 93.00 168 LEU A N 1
ATOM 1330 C CA . LEU A 1 168 ? 8.369 8.044 14.846 1.00 93.00 168 LEU A CA 1
ATOM 1331 C C . LEU A 1 168 ? 7.065 8.225 15.630 1.00 93.00 168 LEU A C 1
ATOM 1333 O O . LEU A 1 168 ? 6.877 9.243 16.292 1.00 93.00 168 LEU A O 1
ATOM 1337 N N . ILE A 1 169 ? 6.210 7.201 15.649 1.00 96.00 169 ILE A N 1
ATOM 1338 C CA . ILE A 1 169 ? 4.966 7.190 16.425 1.00 96.00 169 ILE A CA 1
ATOM 1339 C C . ILE A 1 169 ? 5.263 7.333 17.921 1.00 96.00 169 ILE A C 1
ATOM 1341 O O . ILE A 1 169 ? 4.533 8.029 18.625 1.00 96.00 169 ILE A O 1
ATOM 1345 N N . ASN A 1 170 ? 6.338 6.717 18.427 1.00 96.50 170 ASN A N 1
ATOM 1346 C CA . ASN A 1 170 ? 6.718 6.863 19.831 1.00 96.50 170 ASN A CA 1
ATOM 1347 C C . ASN A 1 170 ? 7.132 8.301 20.177 1.00 96.50 170 ASN A C 1
ATOM 1349 O O . ASN A 1 170 ? 6.728 8.812 21.220 1.00 96.50 170 ASN A O 1
ATOM 1353 N N . VAL A 1 171 ? 7.878 8.973 19.295 1.00 97.31 171 VAL A N 1
ATOM 1354 C CA . VAL A 1 171 ? 8.206 10.399 19.456 1.00 97.31 171 VAL A CA 1
ATOM 1355 C C . VAL A 1 171 ? 6.928 11.237 19.471 1.00 97.31 171 VAL A C 1
ATOM 1357 O O . VAL A 1 171 ? 6.731 12.036 20.387 1.00 97.31 171 VAL A O 1
ATOM 1360 N N . THR A 1 172 ? 6.009 11.006 18.531 1.00 97.31 172 THR A N 1
ATOM 1361 C CA . THR A 1 172 ? 4.722 11.712 18.512 1.00 97.31 172 THR A CA 1
ATOM 1362 C C . THR A 1 172 ? 3.913 11.460 19.781 1.00 97.31 172 THR A C 1
ATOM 1364 O O . THR A 1 172 ? 3.367 12.400 20.350 1.00 97.31 172 THR A O 1
ATOM 1367 N N . ARG A 1 173 ? 3.873 10.221 20.285 1.00 97.81 173 ARG A N 1
ATOM 1368 C CA . ARG A 1 173 ? 3.209 9.882 21.551 1.00 97.81 173 ARG A CA 1
ATOM 1369 C C . ARG A 1 173 ? 3.800 10.667 22.720 1.00 97.81 173 ARG A C 1
ATOM 1371 O O . ARG A 1 173 ? 3.048 11.217 23.515 1.00 97.81 173 ARG A O 1
ATOM 1378 N N . GLN A 1 174 ? 5.127 10.755 22.817 1.00 98.19 174 GLN A N 1
ATOM 1379 C CA . GLN A 1 174 ? 5.795 11.523 23.873 1.00 98.19 174 GLN A CA 1
ATOM 1380 C C . GLN A 1 174 ? 5.439 13.011 23.807 1.00 98.19 174 GLN A C 1
ATOM 1382 O O . GLN A 1 174 ? 5.129 13.604 24.839 1.00 98.19 174 GLN A O 1
ATOM 1387 N N . ILE A 1 175 ? 5.422 13.592 22.604 1.00 98.38 175 ILE A N 1
ATOM 1388 C CA . ILE A 1 175 ? 5.031 14.991 22.386 1.00 98.38 175 ILE A CA 1
ATOM 1389 C C . ILE A 1 175 ? 3.565 15.210 22.781 1.00 98.38 175 ILE A C 1
ATOM 1391 O O . ILE A 1 175 ? 3.278 16.091 23.585 1.00 98.38 175 ILE A O 1
ATOM 1395 N N . LEU A 1 176 ? 2.642 14.372 22.298 1.00 98.50 176 LEU A N 1
ATOM 1396 C CA . LEU A 1 176 ? 1.215 14.474 22.625 1.00 98.50 176 LEU A CA 1
ATOM 1397 C C . LEU A 1 176 ? 0.943 14.310 24.128 1.00 98.50 176 LEU A C 1
ATOM 1399 O O . LEU A 1 176 ? 0.058 14.974 24.668 1.00 98.50 176 LEU A O 1
ATOM 1403 N N . THR A 1 177 ? 1.682 13.432 24.811 1.00 98.44 177 THR A N 1
ATOM 1404 C CA . THR A 1 177 ? 1.574 13.244 26.265 1.00 98.44 177 THR A CA 1
ATOM 1405 C C . THR A 1 177 ? 2.111 14.455 27.020 1.00 98.44 177 THR A C 1
ATOM 1407 O O . THR A 1 177 ? 1.432 14.946 27.921 1.00 98.44 177 THR A O 1
ATOM 1410 N N . ARG A 1 178 ? 3.284 14.977 26.633 1.00 98.50 178 ARG A N 1
ATOM 1411 C CA . ARG A 1 178 ? 3.859 16.208 27.204 1.00 98.50 178 ARG A CA 1
ATOM 1412 C C . ARG A 1 178 ? 2.893 17.384 27.061 1.00 98.50 178 ARG A C 1
ATOM 1414 O O . ARG A 1 178 ? 2.702 18.135 28.011 1.00 98.50 178 ARG A O 1
ATOM 1421 N N . ASP A 1 179 ? 2.254 17.494 25.902 1.00 98.62 179 ASP A N 1
ATOM 1422 C CA . ASP A 1 179 ? 1.335 18.584 25.574 1.00 98.62 179 ASP A CA 1
ATOM 1423 C C . ASP A 1 179 ? -0.100 18.320 26.076 1.00 98.62 179 ASP A C 1
ATOM 1425 O O . ASP A 1 179 ? -1.007 19.094 25.783 1.00 98.62 179 ASP A O 1
ATOM 1429 N N . GLN A 1 180 ? -0.331 17.227 26.818 1.00 98.50 180 GLN A N 1
ATOM 1430 C CA . GLN A 1 180 ? -1.634 16.828 27.377 1.00 98.50 180 GLN A CA 1
ATOM 1431 C C . GLN A 1 180 ? -2.756 16.668 26.331 1.00 98.50 180 GLN A C 1
ATOM 1433 O O . GLN A 1 180 ? -3.945 16.729 26.643 1.00 98.50 180 GLN A O 1
ATOM 1438 N N . THR A 1 181 ? -2.395 16.417 25.072 1.00 98.62 181 THR A N 1
ATOM 1439 C CA . THR A 1 181 ? -3.338 16.237 23.957 1.00 98.62 181 THR A CA 1
ATOM 1440 C C . THR A 1 181 ? -3.554 14.771 23.585 1.00 98.62 181 THR A C 1
ATOM 1442 O O . THR A 1 181 ? -4.526 14.463 22.891 1.00 98.62 181 THR A O 1
ATOM 1445 N N . TYR A 1 182 ? -2.722 13.852 24.092 1.00 98.69 182 TYR A N 1
ATOM 1446 C CA . TYR A 1 182 ? -2.824 12.415 23.811 1.00 98.69 182 TYR A CA 1
ATOM 1447 C C . TYR A 1 182 ? -4.207 11.839 24.146 1.00 98.69 182 TYR A C 1
ATOM 1449 O O . TYR A 1 182 ? -4.836 11.214 23.294 1.00 98.69 182 TYR A O 1
ATOM 1457 N N . GLN A 1 183 ? -4.733 12.105 25.349 1.00 98.62 183 GLN A N 1
ATOM 1458 C CA . GLN A 1 183 ? -6.028 11.550 25.757 1.00 98.62 183 GLN A CA 1
ATOM 1459 C C . GLN A 1 183 ? -7.17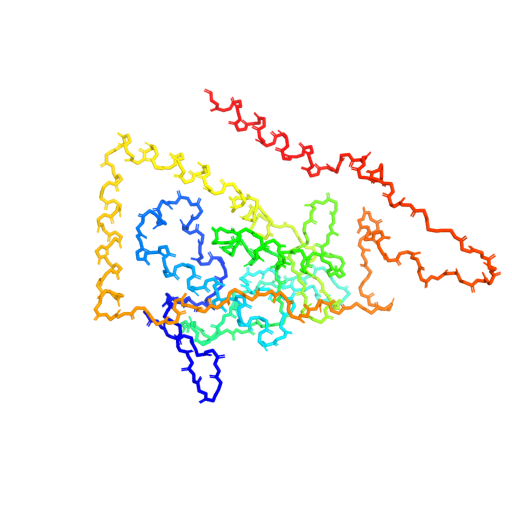9 12.078 24.893 1.00 98.62 183 GLN A C 1
ATOM 1461 O O . GLN A 1 183 ? -8.102 11.340 24.559 1.00 98.62 183 GLN A O 1
ATOM 1466 N N . ARG A 1 184 ? -7.113 13.351 24.482 1.00 98.56 184 ARG A N 1
ATOM 1467 C CA . ARG A 1 184 ? -8.093 13.934 23.560 1.00 98.56 184 ARG A CA 1
ATOM 1468 C C . ARG A 1 184 ? -8.039 13.245 22.196 1.00 98.56 184 ARG A C 1
ATOM 1470 O O . ARG A 1 184 ? -9.093 12.907 21.664 1.00 98.56 184 ARG A O 1
ATOM 1477 N N . PHE A 1 185 ? -6.841 13.030 21.647 1.00 98.50 185 PHE A N 1
ATOM 1478 C CA . PHE A 1 185 ? -6.654 12.286 20.398 1.00 98.50 185 PHE A CA 1
ATOM 1479 C C . PHE A 1 185 ? -7.255 10.878 20.495 1.00 98.50 185 PHE A C 1
ATOM 1481 O O . PHE A 1 185 ? -8.033 10.490 19.620 1.00 98.50 185 PHE A O 1
ATOM 1488 N N . PHE A 1 186 ? -6.933 10.151 21.570 1.00 98.69 186 PHE A N 1
ATOM 1489 C CA . PHE A 1 186 ? -7.420 8.796 21.808 1.00 98.69 186 PHE A CA 1
ATOM 1490 C C . PHE A 1 186 ? -8.952 8.762 21.864 1.00 98.69 186 PHE A C 1
ATOM 1492 O O . PHE A 1 186 ? -9.577 8.084 21.053 1.00 98.69 186 PHE A O 1
ATOM 1499 N N . ASN A 1 187 ? -9.554 9.571 22.742 1.00 98.62 187 ASN A N 1
ATOM 1500 C CA . ASN A 1 187 ? -10.999 9.575 22.979 1.00 98.62 187 ASN A CA 1
ATOM 1501 C C . ASN A 1 187 ? -11.798 9.953 21.728 1.00 98.62 187 ASN A C 1
ATOM 1503 O O . ASN A 1 187 ? -12.787 9.299 21.416 1.00 98.62 187 ASN A O 1
ATOM 1507 N N . ILE A 1 188 ? -11.381 10.998 21.001 1.00 98.56 188 ILE A N 1
ATOM 1508 C CA . ILE A 1 188 ? -12.078 11.418 19.775 1.00 98.56 188 ILE A CA 1
ATOM 1509 C C . ILE A 1 188 ? -11.987 10.314 18.723 1.00 98.56 188 ILE A C 1
ATOM 1511 O O . ILE A 1 188 ? -12.983 9.969 18.091 1.00 98.56 188 ILE A O 1
ATOM 1515 N N . THR A 1 189 ? -10.800 9.740 18.540 1.00 98.31 189 THR A N 1
ATOM 1516 C CA . THR A 1 189 ? -10.586 8.720 17.515 1.00 98.31 189 THR A CA 1
ATOM 1517 C C . THR A 1 189 ? -11.337 7.429 17.843 1.00 98.31 189 THR A C 1
ATOM 1519 O O . THR A 1 189 ? -11.960 6.854 16.955 1.00 98.31 189 THR A O 1
ATOM 1522 N N . GLU A 1 190 ? -11.326 6.978 19.096 1.00 98.38 190 GLU A N 1
ATOM 1523 C CA . GLU A 1 190 ? -12.101 5.818 19.540 1.00 98.38 190 GLU A CA 1
ATOM 1524 C C . GLU A 1 190 ? -13.610 6.061 19.401 1.00 98.38 190 GLU A C 1
ATOM 1526 O O . GLU A 1 190 ? -14.329 5.223 18.850 1.00 98.38 190 GLU A O 1
ATOM 1531 N N . TYR A 1 191 ? -14.093 7.228 19.832 1.00 98.44 191 TYR A N 1
ATOM 1532 C CA . TYR A 1 191 ? -15.503 7.592 19.738 1.00 98.44 191 TYR A CA 1
ATOM 1533 C C . TYR A 1 191 ? -15.992 7.617 18.285 1.00 98.44 191 TYR A C 1
ATOM 1535 O O . TYR A 1 191 ? -16.935 6.908 17.940 1.00 98.44 191 TYR A O 1
ATOM 1543 N N . GLU A 1 192 ? -15.330 8.361 17.396 1.00 98.38 192 GLU A N 1
ATOM 1544 C CA . GLU A 1 192 ? -15.784 8.476 16.004 1.00 98.38 192 GLU A CA 1
ATOM 1545 C C . GLU A 1 192 ? -15.761 7.136 15.265 1.00 98.38 192 GLU A C 1
ATOM 1547 O O . GLU A 1 192 ? -16.633 6.844 14.444 1.00 98.38 192 GLU A O 1
ATOM 1552 N N . TRP A 1 193 ? -14.798 6.274 15.583 1.00 98.12 193 TRP A N 1
ATOM 1553 C CA . TRP A 1 193 ? -14.691 4.978 14.928 1.00 98.12 193 TRP A CA 1
ATOM 1554 C C . TRP A 1 193 ? -15.638 3.936 15.500 1.00 98.12 193 TRP A C 1
ATOM 1556 O O . TRP A 1 193 ? -16.224 3.169 14.735 1.00 98.12 193 TRP A O 1
ATOM 1566 N N . SER A 1 194 ? -15.867 3.934 16.811 1.00 97.94 194 SER A N 1
ATOM 1567 C CA . SER A 1 194 ? -16.862 3.057 17.434 1.00 97.94 194 SER A CA 1
ATOM 1568 C C . SER A 1 194 ? -18.287 3.378 16.972 1.00 97.94 194 SER A C 1
ATOM 1570 O O . SER A 1 194 ? -19.084 2.457 16.799 1.00 97.94 194 SER A O 1
ATOM 1572 N N . ARG A 1 195 ? -18.603 4.636 16.634 1.00 97.94 195 ARG A N 1
ATOM 1573 C CA . ARG A 1 195 ? -19.898 4.997 16.023 1.00 97.94 195 ARG A CA 1
ATOM 1574 C C . ARG A 1 195 ? -20.171 4.265 14.709 1.00 97.94 195 ARG A C 1
ATOM 1576 O O . ARG A 1 195 ? -21.317 3.931 14.420 1.00 97.94 195 ARG A O 1
ATOM 1583 N N . VAL A 1 196 ? -19.132 4.021 13.912 1.00 97.75 196 VAL A N 1
ATOM 1584 C CA . VAL A 1 196 ? -19.252 3.404 12.582 1.00 97.75 196 VAL A CA 1
ATOM 1585 C C . VAL A 1 196 ? -19.018 1.891 12.629 1.00 97.75 196 VAL A C 1
ATOM 1587 O O . VAL A 1 196 ? -19.667 1.138 11.901 1.00 97.75 196 VAL A O 1
ATOM 1590 N N . PHE A 1 197 ? -18.097 1.429 13.475 1.00 97.88 197 PHE A N 1
ATOM 1591 C CA . PHE A 1 197 ? -17.633 0.039 13.493 1.00 97.88 197 PHE A CA 1
ATOM 1592 C C . PHE A 1 197 ? -17.956 -0.725 14.781 1.00 97.88 197 PHE A C 1
ATOM 1594 O O . PHE A 1 197 ? -17.799 -1.939 14.791 1.00 97.88 197 PHE A O 1
ATOM 1601 N N . GLY A 1 198 ? -18.425 -0.061 15.838 1.00 94.00 198 GLY A N 1
ATOM 1602 C CA . GLY A 1 198 ? -18.690 -0.676 17.144 1.00 94.00 198 GLY A CA 1
ATOM 1603 C C . GLY A 1 198 ? -20.067 -1.327 17.283 1.00 94.00 198 GLY A C 1
ATOM 1604 O O . GLY A 1 198 ? -20.259 -2.160 18.160 1.00 94.00 198 GLY A O 1
ATOM 1605 N N . SER A 1 199 ? -21.028 -0.997 16.414 1.00 92.31 199 SER A N 1
ATOM 1606 C CA . SER A 1 199 ? -22.395 -1.545 16.485 1.00 92.31 199 SER A CA 1
ATOM 1607 C C . SER A 1 199 ? -22.523 -2.980 15.964 1.00 92.31 199 SER A C 1
ATOM 1609 O O . SER A 1 199 ? -23.531 -3.638 16.217 1.00 92.31 199 SER A O 1
ATOM 1611 N N . LYS A 1 200 ? -21.526 -3.470 15.217 1.00 94.31 200 LYS A N 1
ATOM 1612 C CA . LYS A 1 200 ? -21.498 -4.817 14.635 1.00 94.31 200 LYS A CA 1
ATOM 1613 C C . LYS A 1 200 ? -20.089 -5.393 14.723 1.00 94.31 200 LYS A C 1
ATOM 1615 O O . LYS A 1 200 ? -19.142 -4.638 14.492 1.00 94.31 200 LYS A O 1
ATOM 1620 N N . PRO A 1 201 ? -19.939 -6.712 14.936 1.00 94.69 201 PRO A N 1
ATOM 1621 C CA . PRO A 1 201 ? -18.640 -7.367 14.858 1.00 94.69 201 PRO A CA 1
ATOM 1622 C C . PRO A 1 201 ? -17.901 -7.033 13.555 1.00 94.69 201 PRO A C 1
ATOM 1624 O O . PRO A 1 201 ? -18.516 -6.827 12.498 1.00 94.69 201 PRO A O 1
ATOM 1627 N N . LEU A 1 202 ? -16.575 -6.960 13.635 1.00 96.50 202 LEU A N 1
ATOM 1628 C CA . LEU A 1 202 ? -15.732 -6.916 12.448 1.00 96.50 202 LEU A CA 1
ATOM 1629 C C . LEU A 1 202 ? -15.730 -8.314 11.826 1.00 96.50 202 LEU A C 1
ATOM 1631 O O . LEU A 1 202 ? -15.498 -9.306 12.512 1.00 96.50 202 LEU A O 1
ATOM 1635 N N . LEU A 1 203 ? -16.048 -8.398 10.540 1.00 96.62 203 LEU A N 1
ATOM 1636 C CA . LEU A 1 203 ? -16.075 -9.663 9.813 1.00 96.62 203 LEU A CA 1
ATOM 1637 C C . LEU A 1 203 ? -14.676 -9.991 9.281 1.00 96.62 203 LEU A C 1
ATOM 1639 O O . LEU A 1 203 ? -13.936 -9.079 8.904 1.00 96.62 203 LEU A O 1
ATOM 1643 N N . GLY A 1 204 ? -14.340 -11.282 9.219 1.00 94.88 204 GLY A N 1
ATOM 1644 C CA . GLY A 1 204 ? -13.167 -11.784 8.497 1.00 94.88 204 GLY A CA 1
ATOM 1645 C C . GLY A 1 204 ? -11.808 -11.397 9.087 1.00 94.88 204 GLY A C 1
ATOM 1646 O O . GLY A 1 204 ? -10.814 -11.367 8.362 1.00 94.88 204 GLY A O 1
ATOM 1647 N N . GLU A 1 205 ? -11.739 -11.097 10.388 1.00 94.62 205 GLU A N 1
ATOM 1648 C CA . GLU A 1 205 ? -10.478 -10.765 11.074 1.00 94.62 205 GLU A CA 1
ATOM 1649 C C . GLU A 1 205 ? -9.452 -11.915 11.027 1.00 94.62 205 GLU A C 1
ATOM 1651 O O . GLU A 1 205 ? -8.240 -11.692 11.109 1.00 94.62 205 GLU A O 1
ATOM 1656 N N . ASP A 1 206 ? -9.934 -13.141 10.838 1.00 95.12 206 ASP A N 1
ATOM 1657 C CA . ASP A 1 206 ? -9.183 -14.382 10.680 1.00 95.12 206 ASP A CA 1
ATOM 1658 C C . ASP A 1 206 ? -8.594 -14.584 9.272 1.00 95.12 206 ASP A C 1
ATOM 1660 O O . ASP A 1 206 ? -7.830 -15.530 9.076 1.00 95.12 206 ASP A O 1
ATOM 1664 N N . LEU A 1 207 ? -8.863 -13.687 8.308 1.00 95.50 207 LEU A N 1
ATOM 1665 C CA . LEU A 1 207 ? -8.264 -13.750 6.970 1.00 95.50 207 LEU A CA 1
ATOM 1666 C C . LEU A 1 207 ? -6.737 -13.905 7.071 1.00 95.50 207 LEU A C 1
ATOM 1668 O O . LEU A 1 207 ? -6.054 -13.137 7.754 1.00 95.50 207 LEU A O 1
ATOM 1672 N N . VAL A 1 208 ? -6.184 -14.902 6.385 1.00 96.31 208 VAL A N 1
ATOM 1673 C CA . VAL A 1 208 ? -4.745 -15.185 6.417 1.00 96.31 208 VAL A CA 1
ATOM 1674 C C . VAL A 1 208 ? -3.990 -14.205 5.516 1.00 96.31 208 VAL A C 1
ATOM 1676 O O . VAL A 1 208 ? -4.446 -13.847 4.427 1.00 96.31 208 VAL A O 1
ATOM 1679 N N . TRP A 1 209 ? -2.805 -13.779 5.958 1.00 98.25 209 TRP A N 1
ATOM 1680 C CA . TRP A 1 209 ? -1.895 -12.978 5.141 1.00 98.25 209 TRP A CA 1
ATOM 1681 C C . TRP A 1 209 ? -1.522 -13.710 3.849 1.00 98.25 209 TRP A C 1
ATOM 1683 O O . TRP A 1 209 ? -1.157 -14.883 3.872 1.00 98.25 209 TRP A O 1
ATOM 1693 N N . SER A 1 210 ? -1.576 -13.002 2.723 1.00 98.44 210 SER A N 1
ATOM 1694 C CA . SER A 1 210 ? -1.214 -13.559 1.418 1.00 98.44 210 SER A CA 1
ATOM 1695 C C . SER A 1 210 ? 0.174 -13.086 0.987 1.00 98.44 210 SER A C 1
ATOM 1697 O O . SER A 1 210 ? 0.488 -11.897 1.056 1.00 98.44 210 SER A O 1
ATOM 1699 N N . LEU A 1 211 ? 1.003 -14.024 0.530 1.00 98.69 211 LEU A N 1
ATOM 1700 C CA . LEU A 1 211 ? 2.270 -13.736 -0.145 1.00 98.69 211 LEU A CA 1
ATOM 1701 C C . LEU A 1 211 ? 2.033 -13.443 -1.639 1.00 98.69 211 LEU A C 1
ATOM 1703 O O . LEU A 1 211 ? 0.980 -13.818 -2.167 1.00 98.69 211 LEU A O 1
ATOM 1707 N N . PRO A 1 212 ? 2.999 -12.818 -2.338 1.00 98.69 212 PRO A N 1
ATOM 1708 C CA . PRO A 1 212 ? 2.944 -12.685 -3.791 1.00 98.69 212 PRO A CA 1
ATOM 1709 C C . PRO A 1 212 ? 2.735 -14.044 -4.474 1.00 98.69 212 PRO A C 1
ATOM 1711 O O . PRO A 1 212 ? 3.505 -14.979 -4.257 1.00 98.69 212 PRO A O 1
ATOM 1714 N N . SER A 1 213 ? 1.695 -14.158 -5.304 1.00 98.06 213 SER A N 1
ATOM 1715 C CA . SER A 1 213 ? 1.361 -15.397 -6.029 1.00 98.06 213 SER A CA 1
ATOM 1716 C C . SER A 1 213 ? 1.992 -15.472 -7.423 1.00 98.06 213 SER A C 1
ATOM 1718 O O . SER A 1 213 ? 2.068 -16.547 -8.022 1.00 98.06 213 SER A O 1
ATOM 1720 N N . VAL A 1 214 ? 2.448 -14.332 -7.946 1.00 98.31 214 VAL A N 1
ATOM 1721 C CA . VAL A 1 214 ? 3.075 -14.183 -9.261 1.00 98.31 214 VAL A CA 1
ATOM 1722 C C . VAL A 1 214 ? 4.184 -13.131 -9.219 1.00 98.31 214 VAL A C 1
ATOM 1724 O O . VAL A 1 214 ? 4.177 -12.223 -8.387 1.00 98.31 214 VAL A O 1
ATOM 1727 N N . LYS A 1 215 ? 5.133 -13.245 -10.150 1.00 98.00 215 LYS A N 1
ATOM 1728 C CA . LYS A 1 215 ? 6.228 -12.286 -10.350 1.00 98.00 215 LYS A CA 1
ATOM 1729 C C . LYS A 1 215 ? 5.924 -11.375 -11.533 1.00 98.00 215 LYS A C 1
ATOM 1731 O O . LYS A 1 215 ? 5.180 -11.770 -12.430 1.00 98.00 215 LYS A O 1
ATOM 1736 N N . ILE A 1 216 ? 6.547 -10.198 -11.560 1.00 97.50 216 ILE A N 1
ATOM 1737 C CA . ILE A 1 216 ? 6.529 -9.331 -12.742 1.00 97.50 216 ILE A CA 1
ATOM 1738 C C . ILE A 1 216 ? 7.203 -10.096 -13.897 1.00 97.50 216 ILE A C 1
ATOM 1740 O O . ILE A 1 216 ? 8.323 -10.589 -13.709 1.00 97.50 216 ILE A O 1
ATOM 1744 N N . PRO A 1 217 ? 6.549 -10.249 -15.064 1.00 95.75 217 PRO A N 1
ATOM 1745 C CA . PRO A 1 217 ? 7.128 -10.973 -16.187 1.00 95.75 217 PRO A CA 1
ATOM 1746 C C . PRO A 1 217 ? 8.460 -10.372 -16.644 1.00 95.75 217 PRO A C 1
ATOM 1748 O O . PRO A 1 217 ? 8.651 -9.157 -16.660 1.00 95.75 217 PRO A O 1
ATOM 1751 N N . ARG A 1 218 ? 9.384 -11.247 -17.051 1.00 91.44 218 ARG A N 1
ATOM 1752 C CA . ARG A 1 218 ? 10.699 -10.872 -17.574 1.00 91.44 218 ARG A CA 1
ATOM 1753 C C . ARG A 1 218 ? 10.903 -11.539 -18.927 1.00 91.44 218 ARG A C 1
ATOM 1755 O O . ARG A 1 218 ? 10.963 -12.763 -18.999 1.00 91.44 218 ARG A O 1
ATOM 1762 N N . SER A 1 219 ? 10.986 -10.744 -19.990 1.00 85.06 219 SER A N 1
ATOM 1763 C CA . SER A 1 219 ? 11.272 -11.239 -21.342 1.00 85.06 219 SER A CA 1
ATOM 1764 C C . SER A 1 219 ? 12.752 -11.022 -21.681 1.00 85.06 219 SER A C 1
ATOM 1766 O O . SER A 1 219 ? 13.267 -9.948 -21.369 1.00 85.06 219 SER A O 1
ATOM 1768 N N . PRO A 1 220 ? 13.442 -11.974 -22.344 1.00 81.31 220 PRO A N 1
ATOM 1769 C CA . PRO A 1 220 ? 14.818 -11.783 -22.820 1.00 81.31 220 PRO A CA 1
ATOM 1770 C C . PRO A 1 220 ? 14.988 -10.569 -23.744 1.00 81.31 220 PRO A C 1
ATOM 1772 O O . PRO A 1 220 ? 16.030 -9.926 -23.725 1.00 81.31 220 PRO A O 1
ATOM 1775 N N . ASN A 1 221 ? 13.941 -10.238 -24.505 1.00 83.06 221 ASN A N 1
ATOM 1776 C CA . ASN A 1 221 ? 13.882 -9.066 -25.385 1.00 83.06 221 ASN A CA 1
ATOM 1777 C C . ASN A 1 221 ? 13.062 -7.919 -24.763 1.00 83.06 221 ASN A C 1
ATOM 1779 O O . ASN A 1 221 ? 12.607 -7.026 -25.473 1.00 83.06 221 ASN A O 1
ATOM 1783 N N . GLY A 1 222 ? 12.777 -8.004 -23.461 1.00 84.88 222 GLY A N 1
ATOM 1784 C CA . GLY A 1 222 ? 11.996 -7.020 -22.721 1.00 84.88 222 GLY A CA 1
ATOM 1785 C C . GLY A 1 222 ? 12.843 -5.857 -22.220 1.00 84.88 222 GLY A C 1
ATOM 1786 O O . GLY A 1 222 ? 13.987 -5.663 -22.629 1.00 84.88 222 GLY A O 1
ATOM 1787 N N . LEU A 1 223 ? 12.269 -5.088 -21.298 1.00 90.44 223 LEU A N 1
ATOM 1788 C CA . LEU A 1 223 ? 12.954 -3.974 -20.660 1.00 90.44 223 LEU A CA 1
ATOM 1789 C C . LEU A 1 223 ? 14.224 -4.472 -19.929 1.00 90.44 223 LEU A C 1
ATOM 1791 O O . LEU A 1 223 ? 14.124 -5.339 -19.057 1.00 90.44 223 LEU A O 1
ATOM 1795 N N . PRO A 1 224 ? 15.427 -3.975 -20.269 1.00 92.50 224 PRO A N 1
ATOM 1796 C CA . PRO A 1 224 ? 16.643 -4.341 -19.553 1.00 92.50 224 PRO A CA 1
ATOM 1797 C C . PRO A 1 224 ? 16.745 -3.582 -18.225 1.00 92.50 224 PRO A C 1
ATOM 1799 O O . PRO A 1 224 ? 16.217 -2.482 -18.084 1.00 92.50 224 PRO A O 1
ATOM 1802 N N . ASP A 1 225 ? 17.492 -4.136 -17.269 1.00 94.19 225 ASP A N 1
ATOM 1803 C CA . ASP A 1 225 ? 17.884 -3.394 -16.065 1.00 94.19 225 ASP A CA 1
ATOM 1804 C C . ASP A 1 225 ? 18.762 -2.184 -16.420 1.00 94.19 225 ASP A C 1
ATOM 1806 O O . ASP A 1 225 ? 19.482 -2.182 -17.426 1.00 94.19 225 ASP A O 1
ATOM 1810 N N . PHE A 1 226 ? 18.775 -1.178 -15.542 1.00 93.50 226 PHE A N 1
ATOM 1811 C CA . PHE A 1 226 ? 19.701 -0.058 -15.672 1.00 93.50 226 PHE A CA 1
ATOM 1812 C C . PHE A 1 226 ? 21.152 -0.553 -15.694 1.00 93.50 226 PHE A C 1
ATOM 1814 O O . PHE A 1 226 ? 21.561 -1.414 -14.912 1.00 93.50 226 PHE A O 1
ATOM 1821 N N . THR A 1 227 ? 21.977 0.024 -16.569 1.00 93.62 227 THR A N 1
ATOM 1822 C CA . THR A 1 227 ? 23.375 -0.403 -16.761 1.00 93.62 227 THR A CA 1
ATOM 1823 C C . THR A 1 227 ? 24.211 -0.313 -15.484 1.00 93.62 227 THR A C 1
ATOM 1825 O O . THR A 1 227 ? 25.110 -1.128 -15.296 1.00 93.62 227 THR A O 1
ATOM 1828 N N . GLN A 1 228 ? 23.877 0.625 -14.596 1.00 92.69 228 GLN A N 1
ATOM 1829 C CA . GLN A 1 228 ? 24.530 0.850 -13.305 1.00 92.69 228 GLN A CA 1
ATOM 1830 C C . GLN A 1 228 ? 23.930 0.026 -12.149 1.00 92.69 228 GLN A C 1
ATOM 1832 O O . GLN A 1 228 ? 24.479 0.029 -11.051 1.00 92.69 228 GLN A O 1
ATOM 1837 N N . CYS A 1 229 ? 22.810 -0.671 -12.365 1.00 91.81 229 CYS A N 1
ATOM 1838 C CA . CYS A 1 229 ? 22.118 -1.457 -11.344 1.00 91.81 229 CYS A CA 1
ATOM 1839 C C . CYS A 1 229 ? 21.489 -2.698 -11.986 1.00 91.81 229 CYS A C 1
ATOM 1841 O O . CYS A 1 229 ? 20.303 -2.728 -12.302 1.00 91.81 229 CYS A O 1
ATOM 1843 N N . ARG A 1 230 ? 22.316 -3.720 -12.225 1.00 86.38 230 ARG A N 1
ATOM 1844 C CA . ARG A 1 230 ? 21.875 -4.993 -12.802 1.00 86.38 230 ARG A CA 1
ATOM 1845 C C . ARG A 1 230 ? 21.634 -6.011 -11.702 1.00 86.38 230 ARG A C 1
ATOM 1847 O O . ARG A 1 230 ? 22.484 -6.189 -10.828 1.00 86.38 230 ARG A O 1
ATOM 1854 N N . ASN A 1 231 ? 20.539 -6.754 -11.796 1.00 68.94 231 ASN A N 1
ATOM 1855 C CA . ASN A 1 231 ? 20.377 -7.949 -10.983 1.00 68.94 231 ASN A CA 1
ATOM 1856 C C . ASN A 1 231 ? 21.425 -8.999 -11.398 1.00 68.94 231 ASN A C 1
ATOM 1858 O O . ASN A 1 231 ? 21.382 -9.552 -12.498 1.00 68.94 231 ASN A O 1
ATOM 1862 N N . ALA A 1 232 ? 22.374 -9.295 -10.505 1.00 56.91 232 ALA A N 1
ATOM 1863 C CA . ALA A 1 232 ? 23.460 -10.252 -10.751 1.00 56.91 232 ALA A CA 1
ATOM 1864 C C . ALA A 1 232 ? 22.978 -11.709 -10.916 1.00 56.91 232 ALA A C 1
ATOM 1866 O O . ALA A 1 232 ? 23.708 -12.545 -11.442 1.00 56.91 232 ALA A O 1
ATOM 1867 N N . LEU A 1 233 ? 21.738 -12.012 -10.518 1.00 53.22 233 LEU A N 1
ATOM 1868 C CA . LEU A 1 233 ? 21.123 -13.340 -10.641 1.00 53.22 233 LEU A CA 1
ATOM 1869 C C . LEU A 1 233 ? 20.753 -13.729 -12.085 1.00 53.22 233 LEU A C 1
ATOM 1871 O O . LEU A 1 233 ? 20.281 -14.838 -12.313 1.00 53.22 233 LEU A O 1
ATOM 1875 N N . THR A 1 234 ? 20.955 -12.837 -13.056 1.00 51.06 234 THR A N 1
ATOM 1876 C CA . THR A 1 234 ? 20.548 -13.031 -14.458 1.00 51.06 234 THR A CA 1
ATOM 1877 C C . THR A 1 234 ? 21.711 -13.303 -15.422 1.00 51.06 234 THR A C 1
ATOM 1879 O O . THR A 1 234 ? 21.477 -13.476 -16.613 1.00 51.06 234 THR A O 1
ATOM 1882 N N . THR A 1 235 ? 22.957 -13.380 -14.942 1.00 42.81 235 THR A N 1
ATOM 1883 C CA . THR A 1 235 ? 24.147 -13.501 -15.815 1.00 42.81 235 THR A CA 1
ATOM 1884 C C . THR A 1 235 ? 24.600 -14.949 -16.080 1.00 42.81 235 THR A C 1
ATOM 1886 O O . THR A 1 235 ? 25.612 -15.153 -16.740 1.00 42.81 235 THR A O 1
ATOM 1889 N N . THR A 1 236 ? 23.889 -15.976 -15.601 1.00 39.34 236 THR A N 1
ATOM 1890 C CA . THR A 1 236 ? 24.349 -17.384 -15.674 1.00 39.34 236 THR A CA 1
ATOM 1891 C C . THR A 1 236 ? 23.691 -18.262 -16.742 1.00 39.34 236 THR A C 1
ATOM 1893 O O . THR A 1 236 ? 23.921 -19.467 -16.749 1.00 39.34 236 THR A O 1
ATOM 1896 N N . SER A 1 237 ? 22.925 -17.713 -17.687 1.00 40.06 237 SER A N 1
ATOM 1897 C CA . SER A 1 237 ? 22.258 -18.512 -18.734 1.00 40.06 237 SER A CA 1
ATOM 1898 C C . SER A 1 237 ? 22.630 -18.117 -20.166 1.00 40.06 237 SER A C 1
ATOM 1900 O O . SER A 1 237 ? 21.779 -18.087 -21.049 1.00 40.06 237 SER A O 1
ATOM 1902 N N . SER A 1 238 ? 23.908 -17.836 -20.432 1.00 38.53 238 SER A N 1
ATOM 1903 C CA . SER A 1 238 ? 24.412 -17.797 -21.815 1.00 38.53 238 SER A CA 1
ATOM 1904 C C . SER A 1 238 ? 25.912 -18.074 -21.916 1.00 38.53 238 SER A C 1
ATOM 1906 O O . SER A 1 238 ? 26.666 -17.227 -22.362 1.00 38.53 238 SER A O 1
ATOM 1908 N N . THR A 1 239 ? 26.363 -19.262 -21.503 1.00 38.47 239 THR A N 1
ATOM 1909 C CA . THR A 1 239 ? 27.454 -20.015 -22.162 1.00 38.47 239 THR A CA 1
ATOM 1910 C C . THR A 1 239 ? 27.465 -21.422 -21.560 1.00 38.47 239 THR A C 1
ATOM 1912 O O . THR A 1 239 ? 27.932 -21.625 -20.443 1.00 38.47 239 THR A O 1
ATOM 1915 N N . THR A 1 240 ? 26.945 -22.413 -22.281 1.00 34.25 240 THR A N 1
ATOM 1916 C CA . THR A 1 240 ? 27.226 -23.824 -21.987 1.00 34.25 240 THR A CA 1
ATOM 1917 C C . THR A 1 240 ? 27.789 -24.457 -23.246 1.00 34.25 240 THR A C 1
ATOM 1919 O O . THR A 1 240 ? 27.071 -25.043 -24.047 1.00 34.25 240 THR A O 1
ATOM 1922 N N . THR A 1 241 ? 29.100 -24.322 -23.416 1.00 35.81 241 THR A N 1
ATOM 1923 C CA . THR A 1 241 ? 29.908 -25.396 -23.991 1.00 35.81 241 THR A CA 1
ATOM 1924 C C . THR A 1 241 ? 30.264 -26.361 -22.866 1.00 35.81 241 THR A C 1
ATOM 1926 O O . THR A 1 241 ? 30.667 -25.963 -21.777 1.00 35.81 241 THR A O 1
ATOM 1929 N N . SER A 1 242 ? 30.039 -27.634 -23.151 1.00 36.59 242 SER A N 1
ATOM 1930 C CA . SER A 1 242 ? 30.276 -28.820 -22.337 1.00 36.59 242 SER A CA 1
ATOM 1931 C C . SER A 1 242 ? 31.637 -28.878 -21.632 1.00 36.59 242 SER A C 1
ATOM 1933 O O . SER A 1 242 ? 32.664 -28.846 -22.304 1.00 36.59 242 SER A O 1
ATOM 1935 N N . SER A 1 243 ? 31.631 -29.160 -20.326 1.00 32.84 243 SER A N 1
ATOM 1936 C CA . SER A 1 243 ? 32.496 -30.190 -19.726 1.00 32.84 243 SER A CA 1
ATOM 1937 C C . SER A 1 243 ? 32.074 -30.513 -18.287 1.00 32.84 243 SER A C 1
ATOM 1939 O O . SER A 1 243 ? 31.889 -29.635 -17.450 1.00 32.84 243 SER A O 1
ATOM 1941 N N . THR A 1 244 ? 31.936 -31.809 -18.041 1.00 37.19 244 THR A N 1
ATOM 1942 C CA . THR A 1 244 ? 31.762 -32.538 -16.779 1.00 37.19 244 THR A CA 1
ATOM 1943 C C . THR A 1 244 ? 32.748 -32.170 -15.666 1.00 37.19 244 THR A C 1
ATOM 1945 O O . THR A 1 244 ? 33.948 -32.230 -15.898 1.00 37.19 244 THR A O 1
ATOM 1948 N N . SER A 1 245 ? 32.243 -31.962 -14.443 1.00 34.31 245 SER A N 1
ATOM 1949 C CA . SER A 1 245 ? 32.665 -32.656 -13.203 1.00 34.31 245 SER A CA 1
ATOM 1950 C C . SER A 1 245 ? 31.999 -32.005 -11.985 1.00 34.31 245 SER A C 1
ATOM 1952 O O . SER A 1 245 ? 32.060 -30.788 -11.820 1.00 34.31 245 SER A O 1
ATOM 1954 N N . GLY A 1 246 ? 31.360 -32.810 -11.135 1.00 41.25 246 GLY A N 1
ATOM 1955 C CA . GLY A 1 246 ? 30.703 -32.340 -9.920 1.00 41.25 246 GLY A CA 1
ATOM 1956 C C . GLY A 1 246 ? 31.687 -31.869 -8.848 1.00 41.25 246 GLY A C 1
ATOM 1957 O O . GLY A 1 246 ? 32.634 -32.572 -8.512 1.00 41.25 246 GLY A O 1
ATOM 1958 N N . SER A 1 247 ? 31.402 -30.708 -8.258 1.00 31.59 247 SER A N 1
ATOM 1959 C CA . SER A 1 247 ? 31.702 -30.426 -6.852 1.00 31.59 247 SER A CA 1
ATOM 1960 C C . SER A 1 247 ? 30.737 -29.346 -6.354 1.00 31.59 247 SER A C 1
ATOM 1962 O O . SER A 1 247 ? 30.672 -28.250 -6.913 1.00 31.59 247 SER A O 1
ATOM 1964 N N . THR A 1 248 ? 29.948 -29.666 -5.333 1.00 39.44 248 THR A N 1
ATOM 1965 C CA . THR A 1 248 ? 29.148 -28.707 -4.564 1.00 39.44 248 THR A CA 1
ATOM 1966 C C . THR A 1 248 ? 30.087 -27.867 -3.706 1.00 39.44 248 THR A C 1
ATOM 1968 O O . THR A 1 248 ? 30.527 -28.309 -2.647 1.00 39.44 248 THR A O 1
ATOM 1971 N N . GLN A 1 249 ? 30.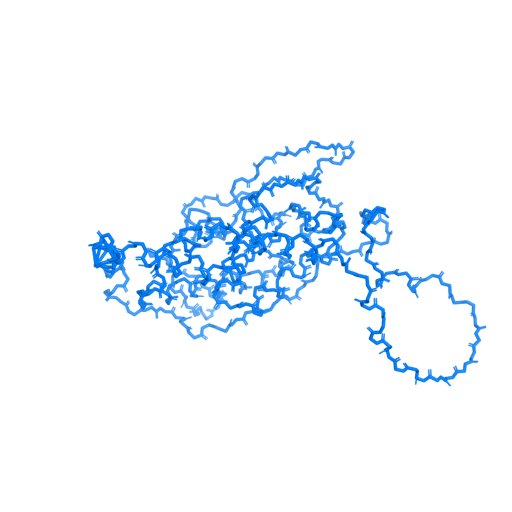406 -26.661 -4.172 1.00 36.28 249 GLN A N 1
ATOM 1972 C CA . GLN A 1 249 ? 31.041 -25.630 -3.353 1.00 36.28 249 GLN A CA 1
ATOM 1973 C C . GLN A 1 249 ? 29.953 -24.857 -2.589 1.00 36.28 249 GLN A C 1
ATOM 1975 O O . GLN A 1 249 ? 28.946 -24.475 -3.194 1.00 36.28 249 GLN A O 1
ATOM 1980 N N . PRO A 1 250 ? 30.112 -24.624 -1.276 1.00 36.28 250 PRO A N 1
ATOM 1981 C CA . PRO A 1 250 ? 29.166 -23.831 -0.506 1.00 36.28 250 PRO A CA 1
ATOM 1982 C C . PRO A 1 250 ? 29.228 -22.366 -0.954 1.00 36.28 250 PRO A C 1
ATOM 1984 O O . PRO A 1 250 ? 30.297 -21.822 -1.232 1.00 36.28 250 PRO A O 1
ATOM 1987 N N . ILE A 1 251 ? 28.063 -21.719 -1.014 1.00 36.88 251 ILE A N 1
ATOM 1988 C CA . ILE A 1 251 ? 27.939 -20.287 -1.300 1.00 36.88 251 ILE A CA 1
ATOM 1989 C C . ILE A 1 251 ? 28.704 -19.523 -0.215 1.00 36.88 251 ILE A C 1
ATOM 1991 O O . ILE A 1 251 ? 28.289 -19.478 0.942 1.00 36.88 251 ILE A O 1
ATOM 1995 N N . SER A 1 252 ? 29.835 -18.928 -0.589 1.00 34.03 252 SER A N 1
ATOM 1996 C CA . SER A 1 252 ? 30.600 -18.063 0.300 1.00 34.03 252 SER A CA 1
ATOM 1997 C C . SER A 1 252 ? 29.817 -16.777 0.578 1.00 34.03 252 SER A C 1
ATOM 1999 O O . SER A 1 252 ? 29.543 -15.995 -0.335 1.00 34.03 252 SER A O 1
ATOM 2001 N N . LEU A 1 253 ? 29.516 -16.517 1.854 1.00 35.97 253 LEU A N 1
ATOM 2002 C CA . LEU A 1 253 ? 28.929 -15.260 2.344 1.00 35.97 253 LEU A CA 1
ATOM 2003 C C . LEU A 1 253 ? 29.810 -14.016 2.087 1.00 35.97 253 LEU A C 1
ATOM 2005 O O . LEU A 1 253 ? 29.383 -12.893 2.353 1.00 35.97 253 LEU A O 1
ATOM 2009 N N . SER A 1 254 ? 31.018 -14.176 1.539 1.00 33.97 254 SER A N 1
ATOM 2010 C CA . SER A 1 254 ? 31.928 -13.064 1.235 1.00 33.97 254 SER A CA 1
ATOM 2011 C C . SER A 1 254 ? 31.506 -12.201 0.034 1.00 33.97 254 SER A C 1
ATOM 2013 O O . SER A 1 254 ? 32.032 -11.102 -0.130 1.00 33.97 254 SER A O 1
ATOM 2015 N N . ALA A 1 255 ? 30.525 -12.624 -0.773 1.00 36.91 255 ALA A N 1
ATOM 2016 C CA . ALA A 1 255 ? 30.000 -11.814 -1.881 1.00 36.91 255 ALA A CA 1
ATOM 2017 C C . ALA A 1 255 ? 29.047 -10.681 -1.434 1.00 36.91 255 ALA A C 1
ATOM 2019 O O . ALA A 1 255 ? 28.693 -9.826 -2.245 1.00 36.91 255 ALA A O 1
ATOM 2020 N N . LEU A 1 256 ? 28.664 -10.633 -0.149 1.00 38.72 256 LEU A N 1
ATOM 2021 C CA . LEU A 1 256 ? 27.822 -9.575 0.432 1.00 38.72 256 LEU A CA 1
ATOM 2022 C C . LEU A 1 256 ? 28.617 -8.391 1.023 1.00 38.72 256 LEU A C 1
ATOM 2024 O O . LEU A 1 256 ? 28.036 -7.516 1.659 1.00 38.72 256 LEU A O 1
ATOM 2028 N N . HIS A 1 257 ? 29.939 -8.341 0.834 1.00 37.09 257 HIS A N 1
ATOM 2029 C CA . HIS A 1 257 ? 30.815 -7.308 1.403 1.00 37.09 257 HIS A CA 1
ATOM 2030 C C . HIS A 1 257 ? 31.226 -6.237 0.383 1.00 37.09 257 HIS A C 1
ATOM 2032 O O . HIS A 1 257 ? 32.400 -5.943 0.167 1.00 37.09 257 HIS A O 1
ATOM 2038 N N . LYS A 1 258 ? 30.236 -5.586 -0.227 1.00 38.34 258 LYS A N 1
ATOM 2039 C CA . LYS A 1 258 ? 30.389 -4.175 -0.593 1.00 38.34 258 LYS A CA 1
ATOM 2040 C C . LYS A 1 258 ? 29.259 -3.433 0.103 1.00 38.34 258 LYS A C 1
ATOM 2042 O O . LYS A 1 258 ? 28.109 -3.761 -0.187 1.00 38.34 258 LYS A O 1
ATOM 2047 N N . PRO A 1 259 ? 29.535 -2.497 1.032 1.00 41.16 259 PRO A N 1
ATOM 2048 C CA . PRO A 1 259 ? 28.475 -1.682 1.600 1.00 41.16 259 PRO A CA 1
ATOM 2049 C C . PRO A 1 259 ? 27.780 -0.994 0.431 1.00 41.16 259 PRO A C 1
ATOM 2051 O O . PRO A 1 259 ? 28.371 -0.182 -0.280 1.00 41.16 259 PRO A O 1
ATOM 2054 N N . SER A 1 260 ? 26.545 -1.410 0.166 1.00 50.81 260 SER A N 1
ATOM 2055 C CA . SER A 1 260 ? 25.717 -0.730 -0.815 1.00 50.81 260 SER A CA 1
ATOM 2056 C C . SER A 1 260 ? 25.558 0.717 -0.350 1.00 50.81 260 SER A C 1
ATOM 2058 O O . SER A 1 260 ? 25.519 0.979 0.856 1.00 50.81 260 SER A O 1
ATOM 2060 N N . TYR A 1 261 ? 25.443 1.663 -1.280 1.00 51.84 261 TYR A N 1
ATOM 2061 C CA . TYR A 1 261 ? 25.166 3.065 -0.947 1.00 51.84 261 TYR A CA 1
ATOM 2062 C C . TYR A 1 261 ? 23.974 3.211 0.019 1.00 51.84 261 TYR A C 1
ATOM 2064 O O . TYR A 1 261 ? 23.973 4.103 0.858 1.00 51.84 261 TYR A O 1
ATOM 2072 N N . ILE A 1 262 ? 23.029 2.264 -0.012 1.00 52.03 262 ILE A N 1
ATOM 2073 C CA . ILE A 1 262 ? 21.889 2.159 0.906 1.00 52.03 262 ILE A CA 1
ATOM 2074 C C . ILE A 1 262 ? 22.343 2.025 2.368 1.00 52.03 262 ILE A C 1
ATOM 2076 O O . ILE A 1 262 ? 21.805 2.704 3.236 1.00 52.03 262 ILE A O 1
ATOM 2080 N N . THR A 1 263 ? 23.361 1.211 2.659 1.00 54.84 263 THR A N 1
ATOM 2081 C CA . THR A 1 263 ? 23.887 1.037 4.023 1.00 54.84 263 THR A CA 1
ATOM 2082 C C . THR A 1 263 ? 24.499 2.339 4.542 1.00 54.84 263 THR A C 1
ATOM 2084 O O . THR A 1 263 ? 24.277 2.702 5.692 1.00 54.84 263 THR A O 1
ATOM 2087 N N . ILE A 1 264 ? 25.204 3.078 3.678 1.00 61.41 264 ILE A N 1
ATOM 2088 C CA . ILE A 1 264 ? 25.818 4.371 4.013 1.00 61.41 264 ILE A CA 1
ATOM 2089 C C . ILE A 1 264 ? 24.745 5.453 4.199 1.00 61.41 264 ILE A C 1
ATOM 2091 O O . ILE A 1 264 ? 24.821 6.221 5.153 1.00 61.41 264 ILE A O 1
ATOM 2095 N N . SER A 1 265 ? 23.716 5.496 3.350 1.00 59.88 265 SER A N 1
ATOM 2096 C CA . SER A 1 265 ? 22.617 6.462 3.464 1.00 59.88 265 SER A CA 1
ATOM 2097 C C . SER A 1 265 ? 21.736 6.218 4.690 1.00 59.88 265 SER A C 1
ATOM 2099 O O . SER A 1 265 ? 21.354 7.179 5.351 1.00 59.88 265 SER A O 1
ATOM 2101 N N . ILE A 1 266 ? 21.453 4.958 5.040 1.00 67.81 266 ILE A N 1
ATOM 2102 C CA . ILE A 1 266 ? 20.719 4.613 6.268 1.00 67.81 266 ILE A CA 1
ATOM 2103 C C . ILE A 1 266 ? 21.553 4.969 7.503 1.00 67.81 266 ILE A C 1
ATOM 2105 O O . ILE A 1 266 ? 21.015 5.543 8.446 1.00 67.81 266 ILE A O 1
ATOM 2109 N N . LEU A 1 267 ? 22.865 4.704 7.484 1.00 64.69 267 LEU A N 1
ATOM 2110 C CA . LEU A 1 267 ? 23.777 5.117 8.556 1.00 64.69 267 LEU A CA 1
ATOM 2111 C C . LEU A 1 267 ? 23.852 6.638 8.695 1.00 64.69 267 LEU A C 1
ATOM 2113 O O . LEU A 1 267 ? 23.777 7.132 9.811 1.00 64.69 267 LEU A O 1
ATOM 2117 N N . LEU A 1 268 ? 23.952 7.384 7.593 1.00 66.38 268 LEU A N 1
ATOM 2118 C CA . LEU A 1 268 ? 23.985 8.850 7.615 1.00 66.38 268 LEU A CA 1
ATOM 2119 C C . LEU A 1 268 ? 22.659 9.450 8.085 1.00 66.38 268 LEU A C 1
ATOM 2121 O O . LEU A 1 268 ? 22.673 10.406 8.853 1.00 66.38 268 LEU A O 1
ATOM 2125 N N . PHE A 1 269 ? 21.522 8.878 7.683 1.00 70.75 269 PHE A N 1
ATOM 2126 C CA . PHE A 1 269 ? 20.213 9.300 8.175 1.00 70.75 269 PHE A CA 1
ATOM 2127 C C . PHE A 1 269 ? 20.049 8.988 9.668 1.00 70.75 269 PHE A C 1
ATOM 2129 O O . PHE A 1 269 ? 19.635 9.854 10.432 1.00 70.75 269 PHE A O 1
ATOM 2136 N N . ALA A 1 270 ? 20.443 7.792 10.113 1.00 68.69 270 ALA A N 1
ATOM 2137 C CA . ALA A 1 270 ? 20.435 7.431 11.529 1.00 68.69 270 ALA A CA 1
ATOM 2138 C C . ALA A 1 270 ? 21.374 8.329 12.354 1.00 68.69 270 ALA A C 1
ATOM 2140 O O . ALA A 1 270 ? 20.999 8.768 13.438 1.00 68.69 270 ALA A O 1
ATOM 2141 N N . LEU A 1 271 ? 22.558 8.659 11.827 1.00 63.25 271 LEU A N 1
ATOM 2142 C CA . LEU A 1 271 ? 23.516 9.568 12.457 1.00 63.25 271 LEU A CA 1
ATOM 2143 C C . LEU A 1 271 ? 22.962 10.997 12.535 1.00 63.25 271 LEU A C 1
ATOM 2145 O O . LEU A 1 271 ? 23.058 11.629 13.579 1.00 63.25 271 LEU A O 1
ATOM 2149 N N . PHE A 1 272 ? 22.329 11.489 11.469 1.00 68.50 272 PHE A N 1
ATOM 2150 C CA . PHE A 1 272 ? 21.681 12.801 11.449 1.00 68.50 272 PHE A CA 1
ATOM 2151 C C . PHE A 1 272 ? 20.529 12.879 12.460 1.00 68.50 272 PHE A C 1
ATOM 2153 O O . PHE A 1 272 ? 20.432 13.843 13.212 1.00 68.50 272 PHE A O 1
ATOM 2160 N N . MET A 1 273 ? 19.712 11.828 12.558 1.00 71.56 273 MET A N 1
ATOM 2161 C CA . MET A 1 273 ? 18.632 11.741 13.547 1.00 71.56 273 MET A CA 1
ATOM 2162 C C . MET A 1 273 ? 19.151 11.619 14.990 1.00 71.56 273 MET A C 1
ATOM 2164 O O . MET A 1 273 ? 18.485 12.074 15.916 1.00 71.56 273 MET A O 1
ATOM 2168 N N . LEU A 1 274 ? 20.334 11.032 15.199 1.00 60.78 274 LEU A N 1
ATOM 2169 C CA . LEU A 1 274 ? 20.992 10.968 16.509 1.00 60.78 274 LEU A CA 1
ATOM 2170 C C . LEU A 1 274 ? 21.653 12.294 16.911 1.00 60.78 274 LEU A C 1
ATOM 2172 O O . LEU A 1 274 ? 21.683 12.600 18.097 1.00 60.78 274 LEU A O 1
ATOM 2176 N N . LEU A 1 275 ? 22.150 13.071 15.945 1.00 55.41 275 LEU A N 1
ATOM 2177 C CA . LEU A 1 275 ? 22.773 14.386 16.154 1.00 55.41 275 LEU A CA 1
ATOM 2178 C C . LEU A 1 275 ? 21.759 15.531 16.327 1.00 55.41 275 LEU A C 1
ATOM 2180 O O . LEU A 1 275 ? 22.149 16.636 16.684 1.00 55.41 275 LEU A O 1
ATOM 2184 N N . LEU A 1 276 ? 20.471 15.277 16.074 1.00 57.03 276 LEU A N 1
ATOM 2185 C CA . LEU A 1 276 ? 19.361 16.203 16.336 1.00 57.03 276 LEU A CA 1
ATOM 2186 C C . LEU A 1 276 ? 18.758 16.058 17.753 1.00 57.03 276 LEU A C 1
ATOM 2188 O O . LEU A 1 276 ? 17.704 16.633 18.028 1.00 57.03 276 LEU A O 1
ATOM 2192 N N . LYS A 1 277 ? 19.406 15.293 18.640 1.00 44.41 277 LYS A N 1
ATOM 2193 C CA . LYS A 1 277 ? 19.166 15.297 20.093 1.00 44.41 277 LYS A CA 1
ATOM 2194 C C . LYS A 1 277 ? 20.131 16.243 20.793 1.00 44.41 277 LYS A C 1
ATOM 2196 O O . LYS A 1 277 ? 19.713 16.790 21.836 1.00 44.41 277 LYS A O 1
#

Nearest PDB structures (foldseek):
  6imw-assembly2_B  TM=9.574E-01  e=7.759E-21  Talaromyces funiculosus
  6imv-assembly1_A  TM=9.575E-01  e=9.707E-21  Talaromyces funiculosus
  8b9z-assembly1_L  TM=3.047E-01  e=9.399E+00  Drosophila melanogaster

Secondary structure (DSSP, 8-state):
-EEEES-SSS--EEEEPPBSS--GGGGGGGGTS-GGGSHHHHHHHHHHHHHHHHHHHHTT-SS---SEEPPPPTTS----EE---S-GGGBSSPP---SEE-GGGGHHHHHH-HHHHHHHHHHHHTSTT-EETTEE-SEEETTSS-EE----STTTHHHHHHHTHHHHHHHHHHHHHHTT-HHHHHHHHHHHHHHHHSSSPPS-TTPPPPPP-SPPP--TTSPPPPTTS--GGGSSSS--------------GGGG-S--HHHHHHHHHHHHHHHT-

Foldseek 3Di:
DAWDFLDPPPTQTFDAQQAQLLALVSCLVLLAAVLCVAPLSLLRLLSSLLCQQSVCQVVLQLAGWHWFWAWDDPPDLDTDTQHQIHDCRRHPDDRDDPFKHALLSLLSVCLSPVVQSVLRSVLQCPAAQLQDLVGGFGMAGSQRQTGNRDDDCNRPVSSVSSNVRVVNNVVSCVVCVVVVNNVVVRVVSNVVSCVPDVVDDGTPSVRDRHGNNHGRDDDPPGRHHDPRDHDPVPPPPPDDDDDDDDDDDDDDPVVVPDCRVVNVVVVVVVVVVVVVD

Organism: NCBI:txid433720

pLDDT: mean 87.6, std 19.51, range [31.59, 98.88]